Protein AF-A0A813H2W9-F1 (afdb_monomer_lite)

Secondary structure (DSSP, 8-state):
--TTT-----TT-SB-TTT--B-TTPPP-----HHHHHHTT--BSSSB--B-EEEE-SSEEEEE-TT-SBTTEEEEEESSEE--SGGGGGGSHHHHHHHHHHHHHHHHHHIIIIIIT-HHHHHHTSTTPPPPSSHHHHHTTEEEEEESS-SSSS--EEEEESSBPHHHHHHHHTT-SS-TTTEEEHHHHHHHHTTGGGT--TT--TT--HHHHHHHHHHTT--HHHHHHHHHHHHHHHHHHHHHHH--GGG-SEEEETTEEEEE-TTS-EEE-TT--HHHHHHHHHHHHTTTT--EETTEE--B--TT---GGGSEEGGGTT-

pLDDT: mean 91.34, std 7.6, range [41.72, 98.81]

Structure (mmCIF, N/CA/C/O backbone):
data_AF-A0A813H2W9-F1
#
_entry.id   AF-A0A813H2W9-F1
#
loop_
_atom_site.group_PDB
_atom_site.id
_atom_site.type_symbol
_atom_site.label_atom_id
_atom_site.label_alt_id
_atom_site.label_comp_id
_atom_site.label_asym_id
_atom_site.label_entity_id
_atom_site.label_seq_id
_atom_site.pdbx_PDB_ins_code
_atom_site.Cartn_x
_atom_site.Cartn_y
_atom_site.Cartn_z
_atom_site.occupancy
_atom_site.B_iso_or_equiv
_atom_site.auth_seq_id
_atom_site.auth_comp_id
_atom_site.auth_asym_id
_atom_site.auth_atom_id
_atom_site.pdbx_PDB_model_num
ATOM 1 N N . VAL A 1 1 ? -13.572 16.962 -7.391 1.00 85.38 1 VAL A N 1
ATOM 2 C CA . VAL A 1 1 ? -12.647 16.640 -8.522 1.00 85.38 1 VAL A CA 1
ATOM 3 C C . VAL A 1 1 ? -11.894 17.904 -8.924 1.00 85.38 1 VAL A C 1
ATOM 5 O O . VAL A 1 1 ? -12.531 18.944 -8.935 1.00 85.38 1 VAL A O 1
ATOM 8 N N . CYS A 1 2 ? -10.592 17.857 -9.247 1.00 88.00 2 CYS A N 1
ATOM 9 C CA . CYS A 1 2 ? -9.852 19.064 -9.654 1.00 88.00 2 CYS A CA 1
ATOM 10 C C . CYS A 1 2 ? -10.505 19.737 -10.875 1.00 88.00 2 CYS A C 1
ATOM 12 O O . CYS A 1 2 ? -10.612 19.106 -11.925 1.00 88.00 2 CYS A O 1
ATOM 14 N N . GLY A 1 3 ? -10.893 21.012 -10.759 1.00 89.38 3 GLY A N 1
ATOM 15 C CA . GLY A 1 3 ? -11.558 21.744 -11.846 1.00 89.38 3 GLY A CA 1
ATOM 16 C C . GLY A 1 3 ? -10.687 21.986 -13.086 1.00 89.38 3 GLY A C 1
ATOM 17 O O . GLY A 1 3 ? -11.224 22.211 -14.163 1.00 89.38 3 GLY A O 1
ATOM 18 N N . GLN A 1 4 ? -9.357 21.907 -12.952 1.00 91.50 4 GLN A N 1
ATOM 19 C CA . GLN A 1 4 ? -8.404 22.153 -14.044 1.00 91.50 4 GLN A CA 1
ATOM 20 C C . GLN A 1 4 ? -8.081 20.890 -14.847 1.00 91.50 4 GLN A C 1
ATOM 22 O O . GLN A 1 4 ? -8.187 20.881 -16.067 1.00 91.50 4 GLN A O 1
ATOM 27 N N . CYS A 1 5 ? -7.685 19.805 -14.173 1.00 88.94 5 CYS A N 1
ATOM 28 C CA . CYS A 1 5 ? -7.248 18.577 -14.851 1.00 88.94 5 CYS A CA 1
ATOM 29 C C . CYS A 1 5 ? -8.220 17.403 -14.711 1.00 88.94 5 CYS A C 1
ATOM 31 O O . CYS A 1 5 ? -7.919 16.306 -15.175 1.00 88.94 5 CYS A O 1
ATOM 33 N N . THR A 1 6 ? -9.366 17.592 -14.050 1.00 87.81 6 THR A N 1
ATOM 34 C CA . THR A 1 6 ? -10.395 16.564 -13.797 1.00 87.81 6 THR A CA 1
ATOM 35 C C . THR A 1 6 ? -9.930 15.359 -12.969 1.00 87.81 6 THR A C 1
ATOM 37 O O . THR A 1 6 ? -10.679 14.400 -12.781 1.00 87.81 6 THR A O 1
ATOM 40 N N . LYS A 1 7 ? -8.715 15.399 -12.406 1.00 85.00 7 LYS A N 1
ATOM 41 C CA . LYS A 1 7 ? -8.206 14.324 -11.550 1.00 85.00 7 LYS A CA 1
ATOM 42 C C . LYS A 1 7 ? -8.988 14.264 -10.227 1.00 85.00 7 LYS A C 1
ATOM 44 O O . LYS A 1 7 ? -9.092 15.283 -9.528 1.00 85.00 7 LYS A O 1
ATOM 49 N N . PRO A 1 8 ? -9.491 13.084 -9.824 1.00 85.38 8 PRO A N 1
ATOM 50 C CA . PRO A 1 8 ? -9.963 12.862 -8.463 1.00 85.38 8 PRO A CA 1
ATOM 51 C C . PRO A 1 8 ? -8.803 13.018 -7.474 1.00 85.38 8 PRO A C 1
ATOM 53 O O . PRO A 1 8 ? -7.767 12.370 -7.609 1.00 85.38 8 PRO A O 1
ATOM 56 N N . CYS A 1 9 ? -8.975 13.896 -6.492 1.00 83.81 9 CYS A N 1
ATOM 57 C CA . CYS A 1 9 ? -7.999 14.159 -5.438 1.00 83.81 9 CYS A CA 1
ATOM 58 C C . CYS A 1 9 ? -8.618 13.758 -4.096 1.00 83.81 9 CYS A C 1
ATOM 60 O O . CYS A 1 9 ? -9.841 13.814 -3.953 1.00 83.81 9 CYS A O 1
ATOM 62 N N . ALA A 1 10 ? -7.795 13.335 -3.134 1.00 82.31 10 ALA A N 1
ATOM 63 C CA . ALA A 1 10 ? -8.287 13.086 -1.782 1.00 82.31 10 ALA A CA 1
ATOM 64 C C . ALA A 1 10 ? -8.848 14.388 -1.193 1.00 82.31 10 ALA A C 1
ATOM 66 O O . ALA A 1 10 ? -8.290 15.457 -1.433 1.00 82.31 10 ALA A O 1
ATOM 67 N N . TYR A 1 11 ? -9.939 14.287 -0.432 1.00 85.31 11 TYR A N 1
ATOM 68 C CA . TYR A 1 11 ? -10.654 15.452 0.103 1.00 85.31 11 TYR A CA 1
ATOM 69 C C . TYR A 1 11 ? -9.815 16.285 1.087 1.00 85.31 11 TYR A C 1
ATOM 71 O O . TYR A 1 11 ? -10.139 17.435 1.345 1.00 85.31 11 TYR A O 1
ATOM 79 N N . THR A 1 12 ? -8.729 15.713 1.612 1.00 83.44 12 THR A N 1
ATOM 80 C CA . THR A 1 12 ? -7.773 16.382 2.502 1.00 83.44 12 THR A CA 1
ATOM 81 C C . THR A 1 12 ? -6.686 17.166 1.762 1.00 83.44 12 THR A C 1
ATOM 83 O O . THR A 1 12 ? -5.886 17.844 2.401 1.00 83.44 12 THR A O 1
ATOM 86 N N . LEU A 1 13 ? -6.597 17.067 0.429 1.00 84.00 13 LEU A N 1
ATOM 87 C CA . LEU A 1 13 ? -5.590 17.793 -0.344 1.00 84.00 13 LEU A CA 1
ATOM 88 C C . LEU A 1 13 ? -6.044 19.226 -0.620 1.00 84.00 13 LEU A C 1
ATOM 90 O O . LEU A 1 13 ? -7.100 19.441 -1.206 1.00 84.00 13 LEU A O 1
ATOM 94 N N . THR A 1 14 ? -5.185 20.191 -0.299 1.00 88.38 14 THR A N 1
ATOM 95 C CA . THR A 1 14 ? -5.374 21.611 -0.640 1.00 88.38 14 THR A CA 1
ATOM 96 C C . THR A 1 14 ? -4.899 21.956 -2.052 1.00 88.38 14 THR A C 1
ATOM 98 O O . THR A 1 14 ? -5.317 22.966 -2.608 1.00 88.38 14 THR A O 1
ATOM 101 N N . SER A 1 15 ? -4.091 21.089 -2.670 1.00 89.81 15 SER A N 1
ATOM 102 C CA . SER A 1 15 ? -3.578 21.243 -4.036 1.00 89.81 15 SER A CA 1
ATOM 103 C C . SER A 1 15 ? -3.647 19.928 -4.809 1.00 89.81 15 SER A C 1
ATOM 105 O O . SER A 1 15 ? -3.431 18.842 -4.266 1.00 89.81 15 SER A O 1
ATOM 107 N N . CYS A 1 16 ? -3.929 20.004 -6.109 1.00 86.12 16 CYS A N 1
ATOM 108 C CA . CYS A 1 16 ? -4.007 18.838 -6.978 1.00 86.12 16 CYS A CA 1
ATOM 109 C C . CYS A 1 16 ? -2.631 18.187 -7.148 1.00 86.12 16 CYS A C 1
ATOM 111 O O . CYS A 1 16 ? -1.728 18.768 -7.744 1.00 86.12 16 CYS A O 1
ATOM 113 N N . ASN A 1 17 ? -2.499 16.921 -6.754 1.00 80.75 17 ASN A N 1
ATOM 114 C CA . ASN A 1 17 ? -1.271 16.133 -6.918 1.00 80.75 17 ASN A CA 1
ATOM 115 C C . ASN A 1 17 ? -1.035 15.637 -8.365 1.00 80.75 17 ASN A C 1
ATOM 117 O O . ASN A 1 17 ? -0.526 14.538 -8.582 1.00 80.75 17 ASN A O 1
ATOM 121 N N . ALA A 1 18 ? -1.505 16.375 -9.366 1.00 81.19 18 ALA A N 1
ATOM 122 C CA . ALA A 1 18 ? -1.135 16.170 -10.765 1.00 81.19 18 ALA A CA 1
ATOM 123 C C . ALA A 1 18 ? -0.804 17.486 -11.459 1.00 81.19 18 ALA A C 1
ATOM 125 O O . ALA A 1 18 ? 0.220 17.561 -12.121 1.00 81.19 18 ALA A O 1
ATOM 126 N N . CYS A 1 19 ? -1.649 18.511 -11.315 1.00 85.25 19 CYS A N 1
ATOM 127 C CA . CYS A 1 19 ? -1.435 19.805 -11.972 1.00 85.25 19 CYS A CA 1
ATOM 128 C C . CYS A 1 19 ? -1.062 20.945 -11.013 1.00 85.25 19 CYS A C 1
ATOM 130 O O . CYS A 1 19 ? -0.879 22.070 -11.460 1.00 85.25 19 CYS A O 1
ATOM 132 N N . GLY A 1 20 ? -0.996 20.692 -9.703 1.00 86.88 20 GLY A N 1
ATOM 133 C CA . GLY A 1 20 ? -0.629 21.686 -8.689 1.00 86.88 20 GLY A CA 1
ATOM 134 C C . GLY A 1 20 ? -1.695 22.743 -8.382 1.00 86.88 20 GLY A C 1
ATOM 135 O O . GLY A 1 20 ? -1.513 23.522 -7.454 1.00 86.88 20 GLY A O 1
ATOM 136 N N . SER A 1 21 ? -2.811 22.786 -9.116 1.00 92.44 21 SER A N 1
ATOM 137 C CA . SER A 1 21 ? -3.875 23.777 -8.901 1.00 92.44 21 SER A CA 1
ATOM 138 C C . SER A 1 21 ? -4.516 23.651 -7.515 1.00 92.44 21 SER A C 1
ATOM 140 O O . SER A 1 21 ? -4.717 22.530 -7.043 1.00 92.44 21 SER A O 1
ATOM 142 N N . SER A 1 22 ? -4.882 24.783 -6.903 1.00 93.88 22 SER A N 1
ATOM 143 C CA . SER A 1 22 ? -5.582 24.809 -5.610 1.00 93.88 22 SER A CA 1
ATOM 144 C C . SER A 1 22 ? -6.917 24.057 -5.670 1.00 93.88 22 SER A C 1
ATOM 146 O O . SER A 1 22 ? -7.616 24.068 -6.688 1.00 93.88 22 SER A O 1
ATOM 148 N N . LEU A 1 23 ? -7.242 23.386 -4.568 1.00 92.31 23 LEU A N 1
ATOM 149 C CA . LEU A 1 23 ? -8.470 22.632 -4.331 1.00 92.31 23 LEU A CA 1
ATOM 150 C C . LEU A 1 23 ? -9.307 23.220 -3.185 1.00 92.31 23 LEU A C 1
ATOM 152 O O . LEU A 1 23 ? -10.379 22.695 -2.913 1.00 92.31 23 LEU A O 1
ATOM 156 N N . GLU A 1 24 ? -8.866 24.302 -2.539 1.00 92.25 24 GLU A N 1
ATOM 157 C CA . GLU A 1 24 ? -9.504 24.855 -1.328 1.00 92.25 24 GLU A CA 1
ATOM 158 C C . GLU A 1 24 ? -10.977 25.239 -1.528 1.00 92.25 24 GLU A C 1
ATOM 160 O O . GLU A 1 24 ? -11.792 25.081 -0.626 1.00 92.25 24 GLU A O 1
ATOM 165 N N . THR A 1 25 ? -11.334 25.712 -2.723 1.00 90.81 25 THR A N 1
ATOM 166 C CA . THR A 1 25 ? -12.712 26.079 -3.094 1.00 90.81 25 THR A CA 1
ATOM 167 C C . THR A 1 25 ? -13.423 25.001 -3.916 1.00 90.81 25 THR A C 1
ATOM 169 O O . THR A 1 25 ? -14.536 25.213 -4.393 1.00 90.81 25 THR A O 1
ATOM 172 N N . THR A 1 26 ? -12.784 23.848 -4.134 1.00 90.69 26 THR A N 1
ATOM 173 C CA . THR A 1 26 ? -13.360 22.754 -4.921 1.00 90.69 26 THR A CA 1
ATOM 174 C C . THR A 1 26 ? -14.325 21.945 -4.060 1.00 90.69 26 THR A C 1
ATOM 176 O O . THR A 1 26 ? -13.914 21.341 -3.073 1.00 90.69 26 THR A O 1
ATOM 179 N N . GLU A 1 27 ? -15.595 21.865 -4.467 1.00 89.81 27 GLU A N 1
ATOM 180 C CA . GLU A 1 27 ? -16.589 21.043 -3.769 1.00 89.81 27 GLU A CA 1
ATOM 181 C C . GLU A 1 27 ? -16.187 19.558 -3.710 1.00 89.81 27 GLU A C 1
ATOM 183 O O . GLU A 1 27 ? -15.671 18.965 -4.674 1.00 89.81 27 GLU A O 1
ATOM 188 N N . VAL A 1 28 ? -16.459 18.941 -2.557 1.00 87.62 28 VAL A N 1
ATOM 189 C CA . VAL A 1 28 ? -16.221 17.515 -2.333 1.00 87.62 28 VAL A CA 1
ATOM 190 C C . VAL A 1 28 ? -17.216 16.703 -3.157 1.00 87.62 28 VAL A C 1
ATOM 192 O O . VAL A 1 28 ? -18.426 16.883 -3.088 1.00 87.62 28 VAL A O 1
ATOM 195 N N . SER A 1 29 ? -16.681 15.769 -3.936 1.00 86.25 29 SER A N 1
ATOM 196 C CA . SER A 1 29 ? -17.441 14.841 -4.774 1.00 86.25 29 SER A CA 1
ATOM 197 C C . SER A 1 29 ? -17.231 13.406 -4.304 1.00 86.25 29 SER A C 1
ATOM 199 O O . SER A 1 29 ? -16.144 13.079 -3.829 1.00 86.25 29 SER A O 1
ATOM 201 N N . TYR A 1 30 ? -18.202 12.527 -4.545 1.00 83.88 30 TYR A N 1
ATOM 202 C CA . TYR A 1 30 ? -18.147 11.126 -4.120 1.00 83.88 30 TYR A CA 1
ATOM 203 C C . TYR A 1 30 ? -17.781 10.172 -5.265 1.00 83.88 30 TYR A C 1
ATOM 205 O O . TYR A 1 30 ? -18.045 10.434 -6.444 1.00 83.88 30 TYR A O 1
ATOM 213 N N . ASN A 1 31 ? -17.171 9.044 -4.902 1.00 83.44 31 ASN A N 1
ATOM 214 C CA . ASN A 1 31 ? -16.889 7.931 -5.801 1.00 83.44 31 ASN A CA 1
ATOM 215 C C . ASN A 1 31 ? -17.262 6.607 -5.126 1.00 83.44 31 ASN A C 1
ATOM 217 O O . ASN A 1 31 ? -17.298 6.525 -3.898 1.00 83.44 31 ASN A O 1
ATOM 221 N N . ASP A 1 32 ? -17.513 5.581 -5.933 1.00 87.38 32 ASP A N 1
ATOM 222 C CA . ASP A 1 32 ? -17.867 4.256 -5.435 1.00 87.38 32 ASP A CA 1
ATOM 223 C C . ASP A 1 32 ? -16.696 3.652 -4.642 1.00 87.38 32 ASP A C 1
ATOM 225 O O . ASP A 1 32 ? -15.549 3.668 -5.100 1.00 87.38 32 ASP A O 1
ATOM 229 N N . ASN A 1 33 ? -16.985 3.060 -3.481 1.00 90.75 33 ASN A N 1
ATOM 230 C CA . ASN A 1 33 ? -16.014 2.255 -2.744 1.00 90.75 33 ASN A CA 1
ATOM 231 C C . ASN A 1 33 ? -15.924 0.864 -3.390 1.00 90.75 33 ASN A C 1
ATOM 233 O O . ASN A 1 33 ? -16.644 -0.063 -3.008 1.00 90.75 33 ASN A O 1
ATOM 237 N N . CYS A 1 34 ? -15.061 0.718 -4.399 1.00 91.62 34 CYS A N 1
ATOM 238 C CA . CYS A 1 34 ? -14.983 -0.529 -5.160 1.00 91.62 34 CYS A CA 1
ATOM 239 C C . CYS A 1 34 ? -14.549 -1.728 -4.303 1.00 91.62 34 CYS A C 1
ATOM 241 O O . CYS A 1 34 ? -14.945 -2.846 -4.610 1.00 91.62 34 CYS A O 1
ATOM 243 N N . PHE A 1 35 ? -13.823 -1.513 -3.199 1.00 94.75 35 PHE A N 1
ATOM 244 C CA . PHE A 1 35 ? -13.424 -2.592 -2.288 1.00 94.75 35 PHE A CA 1
ATOM 245 C C . PHE A 1 35 ? -14.619 -3.167 -1.532 1.00 94.75 35 PHE A C 1
ATOM 247 O O . PHE A 1 35 ? -14.729 -4.383 -1.398 1.00 94.75 35 PHE A O 1
ATOM 254 N N . MET A 1 36 ? -15.571 -2.327 -1.127 1.00 95.94 36 MET A N 1
ATOM 255 C CA . MET A 1 36 ? -16.844 -2.831 -0.605 1.00 95.94 36 MET A CA 1
ATOM 256 C C . MET A 1 36 ? -17.688 -3.478 -1.704 1.00 95.94 36 MET A C 1
ATOM 258 O O . MET A 1 36 ? -18.303 -4.512 -1.467 1.00 95.94 36 MET A O 1
ATOM 262 N N . GLY A 1 37 ? -17.647 -2.946 -2.930 1.00 94.62 37 GLY A N 1
ATOM 263 C CA . GLY A 1 37 ? -18.256 -3.598 -4.094 1.00 94.62 37 GLY A CA 1
ATOM 264 C C . GLY A 1 37 ? -17.741 -5.027 -4.313 1.00 94.62 37 GLY A C 1
ATOM 265 O O . GLY A 1 37 ? -18.533 -5.931 -4.568 1.00 94.62 37 GLY A O 1
ATOM 266 N N . PHE A 1 38 ? -16.435 -5.245 -4.141 1.00 94.31 38 PHE A N 1
ATOM 267 C CA . PHE A 1 38 ? -15.800 -6.563 -4.181 1.00 94.31 38 PHE A CA 1
ATOM 268 C C . PHE A 1 38 ? -16.301 -7.488 -3.069 1.00 94.31 38 PHE A C 1
ATOM 270 O O . PHE A 1 38 ? -16.665 -8.631 -3.344 1.00 94.31 38 PHE A O 1
ATOM 277 N N . ILE A 1 39 ? -16.345 -6.991 -1.829 1.00 96.62 39 ILE A N 1
ATOM 278 C CA . ILE A 1 39 ? -16.804 -7.747 -0.654 1.00 96.62 39 ILE A CA 1
ATOM 279 C C . ILE A 1 39 ? -18.271 -8.164 -0.806 1.00 96.62 39 ILE A C 1
ATOM 281 O O . ILE A 1 39 ? -18.615 -9.295 -0.479 1.00 96.62 39 ILE A O 1
ATOM 285 N N . TYR A 1 40 ? -19.119 -7.294 -1.352 1.00 96.50 40 TYR A N 1
ATOM 286 C CA . TYR A 1 40 ? -20.545 -7.560 -1.565 1.00 96.50 40 TYR A CA 1
ATOM 287 C C . TYR A 1 40 ? -20.859 -8.305 -2.871 1.00 96.50 40 TYR A C 1
ATOM 289 O O . TYR A 1 40 ? -22.023 -8.534 -3.184 1.00 96.50 40 TYR A O 1
ATOM 297 N N . GLY A 1 41 ? -19.850 -8.679 -3.666 1.00 92.62 41 GLY A N 1
ATOM 298 C CA . GLY A 1 41 ? -20.069 -9.394 -4.929 1.00 92.62 41 GLY A CA 1
ATOM 299 C C . GLY A 1 41 ? -20.839 -8.581 -5.978 1.00 92.62 41 GLY A C 1
ATOM 300 O O . GLY A 1 41 ? -21.485 -9.154 -6.856 1.00 92.62 41 GLY A O 1
ATOM 301 N N . ILE A 1 42 ? -20.781 -7.248 -5.908 1.00 92.81 42 ILE A N 1
ATOM 302 C CA . ILE A 1 42 ? -21.419 -6.368 -6.889 1.00 92.81 42 ILE A CA 1
ATOM 303 C C . ILE A 1 42 ? -20.729 -6.570 -8.234 1.00 92.81 42 ILE A C 1
ATOM 305 O O . ILE A 1 42 ? -19.524 -6.381 -8.348 1.00 92.81 42 ILE A O 1
ATOM 309 N N . ALA A 1 43 ? -21.487 -6.929 -9.271 1.00 88.25 43 ALA A N 1
ATOM 310 C CA . ALA A 1 43 ? -20.901 -7.277 -10.565 1.00 88.25 43 ALA A CA 1
ATOM 311 C C . ALA A 1 43 ? -20.236 -6.081 -11.277 1.00 88.25 43 ALA A C 1
ATOM 313 O O . ALA A 1 43 ? -19.218 -6.227 -11.962 1.00 88.25 43 ALA A O 1
ATOM 314 N N . LYS A 1 44 ? -20.824 -4.885 -11.157 1.00 88.81 44 LYS A N 1
ATOM 315 C CA . LYS A 1 44 ? -20.404 -3.692 -11.901 1.00 88.81 44 LYS A CA 1
ATOM 316 C C . LYS A 1 44 ? -20.877 -2.404 -11.218 1.00 88.81 44 LYS A C 1
ATOM 318 O O . LYS A 1 44 ? -22.025 -2.322 -10.798 1.00 88.81 44 LYS A O 1
ATOM 323 N N . GLY A 1 45 ? -20.013 -1.389 -11.217 1.00 85.94 45 GLY A N 1
ATOM 324 C CA . GLY A 1 45 ? -20.367 0.022 -11.012 1.00 85.94 45 GLY A CA 1
ATOM 325 C C . GLY A 1 45 ? -20.066 0.832 -12.276 1.00 85.94 45 GLY A C 1
ATOM 326 O O . GLY A 1 45 ? -20.492 0.480 -13.379 1.00 85.94 45 GLY A O 1
ATOM 327 N N . ARG A 1 46 ? -19.239 1.879 -12.167 1.00 82.69 46 ARG A N 1
ATOM 328 C CA . ARG A 1 46 ? -18.703 2.591 -13.352 1.00 82.69 46 ARG A CA 1
ATOM 329 C C . ARG A 1 46 ? -17.894 1.687 -14.299 1.00 82.69 46 ARG A C 1
ATOM 331 O O . ARG A 1 46 ? -17.797 1.967 -15.489 1.00 82.69 46 ARG A O 1
ATOM 338 N N . PHE A 1 47 ? -17.343 0.594 -13.780 1.00 82.19 47 PHE A N 1
ATOM 339 C CA . PHE A 1 47 ? -16.606 -0.443 -14.504 1.00 82.19 47 PHE A CA 1
ATOM 340 C C . PHE A 1 47 ? -16.900 -1.822 -13.875 1.00 82.19 47 PHE A C 1
ATOM 342 O O . PHE A 1 47 ? -17.464 -1.868 -12.777 1.00 82.19 47 PHE A O 1
ATOM 349 N N . PRO A 1 48 ? -16.588 -2.949 -14.550 1.00 85.50 48 PRO A N 1
ATOM 350 C CA . PRO A 1 48 ? -16.753 -4.284 -13.971 1.00 85.50 48 PRO A CA 1
ATOM 351 C C . PRO A 1 48 ? -15.938 -4.444 -12.686 1.00 85.50 48 PRO A C 1
ATOM 353 O O . PRO A 1 48 ? -14.749 -4.133 -12.664 1.00 85.50 48 PRO A O 1
ATOM 356 N N . TYR A 1 49 ? -16.555 -4.950 -11.624 1.00 87.75 49 TYR A N 1
ATOM 357 C CA . TYR A 1 49 ? -15.916 -5.131 -10.317 1.00 87.75 49 TYR A CA 1
ATOM 358 C C . TYR A 1 49 ? -15.346 -6.543 -10.166 1.00 87.75 49 TYR A C 1
ATOM 360 O O . TYR A 1 49 ? -15.585 -7.260 -9.199 1.00 87.75 49 TYR A O 1
ATOM 368 N N . THR A 1 50 ? -14.573 -6.945 -11.168 1.00 86.81 50 THR A N 1
ATOM 369 C CA . THR A 1 50 ? -13.794 -8.182 -11.152 1.00 86.81 50 THR A CA 1
ATOM 370 C C . THR A 1 50 ? -12.365 -7.879 -10.732 1.00 86.81 50 THR A C 1
ATOM 372 O O . THR A 1 50 ? -11.818 -6.845 -11.118 1.00 86.81 50 THR A O 1
ATOM 375 N N . ILE A 1 51 ? -11.733 -8.796 -10.004 1.00 87.00 51 ILE A N 1
ATOM 376 C CA . ILE A 1 51 ? -10.444 -8.540 -9.354 1.00 87.00 51 ILE A CA 1
ATOM 377 C C . ILE A 1 51 ? -9.428 -9.596 -9.766 1.00 87.00 51 ILE A C 1
ATOM 379 O O . ILE A 1 51 ? -9.770 -10.776 -9.877 1.00 87.00 51 ILE A O 1
ATOM 383 N N . SER A 1 52 ? -8.168 -9.190 -9.920 1.00 90.25 52 SER A N 1
ATOM 384 C CA . SER A 1 52 ? -7.043 -10.123 -9.997 1.00 90.25 52 SER A CA 1
ATOM 385 C C . SER A 1 52 ? -6.766 -10.733 -8.618 1.00 90.25 52 SER A C 1
ATOM 387 O O . SER A 1 52 ? -5.907 -10.285 -7.860 1.00 90.25 52 SER A O 1
ATOM 389 N N . MET A 1 53 ? -7.596 -11.709 -8.260 1.00 92.06 53 MET A N 1
ATOM 390 C CA . MET A 1 53 ? -7.577 -12.416 -6.984 1.00 92.06 53 MET A CA 1
ATOM 391 C C . MET A 1 53 ? -6.304 -13.253 -6.831 1.00 92.06 53 MET A C 1
ATOM 393 O O . MET A 1 53 ? -5.995 -14.058 -7.709 1.00 92.06 53 MET A O 1
ATOM 397 N N . ARG A 1 54 ? -5.626 -13.142 -5.685 1.00 93.88 54 ARG A N 1
ATOM 398 C CA . ARG A 1 54 ? -4.457 -13.968 -5.341 1.00 93.88 54 ARG A CA 1
ATOM 399 C C . ARG A 1 54 ? -4.739 -14.938 -4.203 1.00 93.88 54 ARG A C 1
ATOM 401 O O . ARG A 1 54 ? -4.339 -16.097 -4.276 1.00 93.88 54 ARG A O 1
ATOM 408 N N . ALA A 1 55 ? -5.462 -14.488 -3.182 1.00 95.69 55 ALA A N 1
ATOM 409 C CA . ALA A 1 55 ? -5.949 -15.325 -2.095 1.00 95.69 55 ALA A CA 1
ATOM 410 C C . ALA A 1 55 ? -7.256 -14.770 -1.526 1.00 95.69 55 ALA A C 1
ATOM 412 O O . ALA A 1 55 ? -7.505 -13.566 -1.537 1.00 95.69 55 ALA A O 1
ATOM 413 N N . GLN A 1 56 ? -8.093 -15.664 -1.010 1.00 96.50 56 GLN A N 1
ATOM 414 C CA . GLN A 1 56 ? -9.346 -15.300 -0.362 1.00 96.50 56 GLN A CA 1
ATOM 415 C C . GLN A 1 56 ? -9.704 -16.306 0.726 1.00 96.50 56 GLN A C 1
ATOM 417 O O . GLN A 1 56 ? -9.645 -17.520 0.519 1.00 96.50 56 GLN A O 1
ATOM 422 N N . THR A 1 57 ? -10.138 -15.783 1.862 1.00 96.81 57 THR A N 1
ATOM 423 C CA . THR A 1 57 ? -10.775 -16.516 2.959 1.00 96.81 57 THR A CA 1
ATOM 424 C C . THR A 1 57 ? -12.116 -15.844 3.269 1.00 96.81 57 THR A C 1
ATOM 426 O O . THR A 1 57 ? -12.413 -14.802 2.681 1.00 96.81 57 THR A O 1
ATOM 429 N N . PRO A 1 58 ? -12.948 -16.388 4.171 1.00 97.00 58 PRO A N 1
ATOM 430 C CA . PRO A 1 58 ? -14.147 -15.691 4.636 1.00 97.00 58 PRO A CA 1
ATOM 431 C C . PRO A 1 58 ? -13.891 -14.347 5.336 1.00 97.00 58 PRO A C 1
ATOM 433 O O . PRO A 1 58 ? -14.851 -13.587 5.466 1.00 97.00 58 PRO A O 1
ATOM 436 N N . ASP A 1 59 ? -12.652 -14.074 5.764 1.00 97.44 59 ASP A N 1
ATOM 437 C CA . ASP A 1 59 ? -12.281 -12.897 6.566 1.00 97.44 59 ASP A CA 1
ATOM 438 C C . ASP A 1 59 ? -11.341 -11.925 5.850 1.00 97.44 59 ASP A C 1
ATOM 440 O O . ASP A 1 59 ? -11.292 -10.749 6.207 1.00 97.44 59 ASP A O 1
ATOM 444 N N . PHE A 1 60 ? -10.603 -12.393 4.839 1.00 98.19 60 PHE A N 1
ATOM 445 C CA . PHE A 1 60 ? -9.617 -11.588 4.127 1.00 98.19 60 PHE A CA 1
ATOM 446 C C . PHE A 1 60 ? -9.656 -11.813 2.622 1.00 98.19 60 PHE A C 1
ATOM 448 O O . PHE A 1 60 ? -9.952 -12.900 2.114 1.00 98.19 60 PHE A O 1
ATOM 455 N N . LEU A 1 61 ? -9.278 -10.759 1.914 1.00 97.19 61 LEU A N 1
ATOM 456 C CA . LEU A 1 61 ? -9.126 -10.726 0.475 1.00 97.19 61 LEU A CA 1
ATOM 457 C C . LEU A 1 61 ? -7.742 -10.165 0.143 1.00 97.19 61 LEU A C 1
ATOM 459 O O . LEU A 1 61 ? -7.416 -9.055 0.559 1.00 97.19 61 LEU A O 1
ATOM 463 N N . CYS A 1 62 ? -6.954 -10.910 -0.633 1.00 97.69 62 CYS A N 1
ATOM 464 C CA . CYS A 1 62 ? -5.676 -10.453 -1.165 1.00 97.69 62 CYS A CA 1
ATOM 465 C C . CYS A 1 62 ? -5.662 -10.533 -2.693 1.00 97.69 62 CYS A C 1
ATOM 467 O O . CYS A 1 62 ? -5.982 -11.565 -3.292 1.00 97.69 62 CYS A O 1
ATOM 469 N N . PHE A 1 63 ? -5.310 -9.424 -3.330 1.00 95.38 63 PHE A N 1
ATOM 470 C CA . PHE A 1 63 ? -5.419 -9.239 -4.770 1.00 95.38 63 PHE A CA 1
ATOM 471 C C . PHE A 1 63 ? -4.355 -8.278 -5.283 1.00 95.38 63 PHE A C 1
ATOM 473 O O . PHE A 1 63 ? -3.814 -7.486 -4.515 1.00 95.38 63 PHE A O 1
ATOM 480 N N . ASP A 1 64 ? -4.065 -8.326 -6.580 1.00 93.81 64 ASP A N 1
ATOM 481 C CA . ASP A 1 64 ? -3.151 -7.351 -7.168 1.00 93.81 64 ASP A CA 1
ATOM 482 C C . ASP A 1 64 ? -3.784 -5.956 -7.194 1.00 93.81 64 ASP A C 1
ATOM 484 O O . ASP A 1 64 ? -4.946 -5.793 -7.583 1.00 93.81 64 ASP A O 1
ATOM 488 N N . ASP A 1 65 ? -3.002 -4.933 -6.863 1.00 92.62 65 ASP A N 1
ATOM 489 C CA . ASP A 1 65 ? -3.458 -3.552 -6.937 1.00 92.62 65 ASP A CA 1
ATOM 490 C C . ASP A 1 65 ? -3.832 -3.174 -8.396 1.00 92.62 65 ASP A C 1
ATOM 492 O O . ASP A 1 65 ? -3.083 -3.469 -9.341 1.00 92.62 65 ASP A O 1
ATOM 496 N N . PRO A 1 66 ? -4.999 -2.539 -8.633 1.00 85.69 66 PRO A N 1
ATOM 497 C CA . PRO A 1 66 ? -5.406 -2.106 -9.973 1.00 85.69 66 PRO A CA 1
ATOM 498 C C . PRO A 1 66 ? -4.478 -1.062 -10.617 1.00 85.69 66 PRO A C 1
ATOM 500 O O . PRO A 1 66 ? -4.494 -0.903 -11.835 1.00 85.69 66 PRO A O 1
ATOM 503 N N . LEU A 1 67 ? -3.688 -0.356 -9.811 1.00 87.44 67 LEU A N 1
ATOM 504 C CA . LEU A 1 67 ? -2.707 0.670 -10.160 1.00 87.44 67 LEU A CA 1
ATOM 505 C C . LEU A 1 67 ? -1.298 0.250 -9.691 1.00 87.44 67 LEU A C 1
ATOM 507 O O . LEU A 1 67 ? -0.527 1.066 -9.186 1.00 87.44 67 LEU A O 1
ATOM 511 N N . ALA A 1 68 ? -0.969 -1.037 -9.843 1.00 90.69 68 ALA A N 1
ATOM 512 C CA . ALA A 1 68 ? 0.253 -1.655 -9.337 1.00 90.69 68 ALA A CA 1
ATOM 513 C C . ALA A 1 68 ? 1.548 -0.872 -9.656 1.00 90.69 68 ALA A C 1
ATOM 515 O O . ALA A 1 68 ? 1.928 -0.718 -10.813 1.00 90.69 68 ALA A O 1
ATOM 516 N N . CYS A 1 69 ? 2.282 -0.433 -8.627 1.00 93.12 69 CYS A N 1
ATOM 517 C CA . CYS A 1 69 ? 3.544 0.291 -8.797 1.00 93.12 69 CYS A CA 1
ATOM 518 C C . CYS A 1 69 ? 4.764 -0.615 -9.040 1.00 93.12 69 CYS A C 1
ATOM 520 O O . CYS A 1 69 ? 5.859 -0.125 -9.325 1.00 93.12 69 CYS A O 1
ATOM 522 N N . SER A 1 70 ? 4.588 -1.927 -8.903 1.00 92.75 70 SER A N 1
ATOM 523 C CA . SER A 1 70 ? 5.596 -2.958 -9.136 1.00 92.75 70 SER A CA 1
ATOM 524 C C . SER A 1 70 ? 4.931 -4.255 -9.594 1.00 92.75 70 SER A C 1
ATOM 526 O O . SER A 1 70 ? 3.705 -4.369 -9.587 1.00 92.75 70 SER A O 1
ATOM 528 N N . ALA A 1 71 ? 5.733 -5.242 -9.994 1.00 90.38 71 ALA A N 1
ATOM 529 C CA . ALA A 1 71 ? 5.216 -6.525 -10.470 1.00 90.38 71 ALA A CA 1
ATOM 530 C C . ALA A 1 71 ? 4.518 -7.350 -9.366 1.00 90.38 71 ALA A C 1
ATOM 532 O O . ALA A 1 71 ? 3.617 -8.128 -9.661 1.00 90.38 71 ALA A O 1
ATOM 533 N N . CYS A 1 72 ? 4.891 -7.142 -8.098 1.00 94.00 72 CYS A N 1
ATOM 534 C CA . CYS A 1 72 ? 4.193 -7.674 -6.927 1.00 94.00 72 CYS A CA 1
ATOM 535 C C . CYS A 1 72 ? 3.741 -6.502 -6.043 1.00 94.00 72 CYS A C 1
ATOM 537 O O . CYS A 1 72 ? 4.390 -6.160 -5.049 1.00 94.00 72 CYS A O 1
ATOM 539 N N . HIS A 1 73 ? 2.624 -5.882 -6.432 1.00 96.25 73 HIS A N 1
ATOM 540 C CA . HIS A 1 73 ? 1.881 -4.929 -5.612 1.00 96.25 73 HIS A CA 1
ATOM 541 C C . HIS A 1 73 ? 0.536 -5.553 -5.240 1.00 96.25 73 HIS A C 1
ATOM 543 O O . HIS A 1 73 ? -0.353 -5.672 -6.083 1.00 96.25 73 HIS A O 1
ATOM 549 N N . LEU A 1 74 ? 0.402 -5.963 -3.982 1.00 97.12 74 LEU A N 1
ATOM 550 C CA . LEU A 1 74 ? -0.800 -6.592 -3.453 1.00 97.12 74 LEU A CA 1
ATOM 551 C C . LEU A 1 74 ? -1.540 -5.625 -2.532 1.00 97.12 74 LEU A C 1
ATOM 553 O O . LEU A 1 74 ? -0.918 -4.912 -1.746 1.00 97.12 74 LEU A O 1
ATOM 557 N N . ASN A 1 75 ? -2.866 -5.677 -2.577 1.00 97.88 75 ASN A N 1
ATOM 558 C CA . ASN A 1 75 ? -3.725 -5.179 -1.516 1.00 97.88 75 ASN A CA 1
ATOM 559 C C . ASN A 1 75 ? -4.233 -6.353 -0.689 1.00 97.88 75 ASN A C 1
ATOM 561 O O . ASN A 1 75 ? -4.664 -7.364 -1.243 1.00 97.88 75 ASN A O 1
ATOM 565 N N . SER A 1 76 ? -4.213 -6.199 0.630 1.00 98.38 76 SER A N 1
ATOM 566 C CA . SER A 1 76 ? -4.883 -7.094 1.575 1.00 98.38 76 SER A CA 1
ATOM 567 C C . SER A 1 76 ? -5.932 -6.295 2.338 1.00 98.38 76 SER A C 1
ATOM 569 O O . SER A 1 76 ? -5.600 -5.238 2.879 1.00 98.38 76 SER A O 1
ATOM 571 N N . ILE A 1 77 ? -7.185 -6.757 2.340 1.00 98.38 77 ILE A N 1
ATOM 572 C CA . ILE A 1 77 ? -8.313 -6.115 3.032 1.00 98.38 77 ILE A CA 1
ATOM 573 C C . ILE A 1 77 ? -9.075 -7.128 3.890 1.00 98.38 77 ILE A C 1
ATOM 575 O O . ILE A 1 77 ? -9.207 -8.286 3.478 1.00 98.38 77 ILE A O 1
ATOM 579 N N . PRO A 1 78 ? -9.621 -6.717 5.047 1.00 98.19 78 PRO A N 1
ATOM 580 C CA . PRO A 1 78 ? -10.601 -7.528 5.745 1.00 98.19 78 PRO A CA 1
ATOM 581 C C . PRO A 1 78 ? -11.954 -7.470 5.035 1.00 98.19 78 PRO A C 1
ATOM 583 O O . PRO A 1 78 ? -12.299 -6.463 4.410 1.00 98.19 78 PRO A O 1
ATOM 586 N N . THR A 1 79 ? -12.727 -8.546 5.144 1.00 97.88 79 THR A N 1
ATOM 587 C CA . THR A 1 79 ? -14.026 -8.697 4.467 1.00 97.88 79 THR A CA 1
ATOM 588 C C . THR A 1 79 ? -15.198 -8.843 5.431 1.00 97.88 79 THR A C 1
ATOM 590 O O . THR A 1 79 ? -16.337 -8.648 5.021 1.00 97.88 79 THR A O 1
ATOM 593 N N . SER A 1 80 ? -14.941 -9.154 6.705 1.00 96.50 80 SER A N 1
ATOM 594 C CA . SER A 1 80 ? -15.954 -9.264 7.765 1.00 96.50 80 SER A CA 1
ATOM 595 C C . SER A 1 80 ? -16.074 -8.009 8.637 1.00 96.50 80 SER A C 1
ATOM 597 O O . SER A 1 80 ? -17.024 -7.884 9.407 1.00 96.50 80 SER A O 1
ATOM 599 N N . VAL A 1 81 ? -15.150 -7.051 8.502 1.00 97.12 81 VAL A N 1
ATOM 600 C CA . VAL A 1 81 ? -15.182 -5.778 9.229 1.00 97.12 81 VAL A CA 1
ATOM 601 C C . VAL A 1 81 ? -14.962 -4.592 8.293 1.00 97.12 81 VAL A C 1
ATOM 603 O O . VAL A 1 81 ? -14.031 -4.575 7.483 1.00 97.12 81 VAL A O 1
ATOM 606 N N . TYR A 1 82 ? -15.817 -3.582 8.430 1.00 97.62 82 TYR A N 1
ATOM 607 C CA . TYR A 1 82 ? -15.679 -2.300 7.758 1.00 97.62 82 TYR A CA 1
ATOM 608 C C . TYR A 1 82 ? -14.800 -1.369 8.594 1.00 97.62 82 TYR A C 1
ATOM 610 O O . TYR A 1 82 ? -15.123 -1.040 9.740 1.00 97.62 82 TYR A O 1
ATOM 618 N N . VAL A 1 83 ? -13.681 -0.940 8.013 1.00 97.38 83 VAL A N 1
ATOM 619 C CA . VAL A 1 83 ? -12.739 -0.007 8.639 1.00 97.38 83 VAL A CA 1
ATOM 620 C C . VAL A 1 83 ? -12.461 1.102 7.627 1.00 97.38 83 VAL A C 1
ATOM 622 O O . VAL A 1 83 ? -11.717 0.855 6.681 1.00 97.38 83 VAL A O 1
ATOM 625 N N . PRO A 1 84 ? -13.037 2.309 7.772 1.00 95.75 84 PRO A N 1
ATOM 626 C CA . PRO A 1 84 ? -12.905 3.351 6.754 1.00 95.75 84 PRO A CA 1
ATOM 627 C C . PRO A 1 84 ? -11.454 3.729 6.450 1.00 95.75 84 PRO A C 1
ATOM 629 O O . PRO A 1 84 ? -11.094 3.895 5.288 1.00 95.75 84 PRO A O 1
ATOM 632 N N . ASP A 1 85 ? -10.632 3.860 7.494 1.00 96.06 85 ASP A N 1
ATOM 633 C CA . ASP A 1 85 ? -9.217 4.218 7.426 1.00 96.06 85 ASP A CA 1
ATOM 634 C C . ASP A 1 85 ? -8.472 3.842 8.723 1.00 96.06 85 ASP A C 1
ATOM 636 O O . ASP A 1 85 ? -9.055 3.299 9.664 1.00 96.06 85 ASP A O 1
ATOM 640 N N . CYS A 1 86 ? -7.166 4.120 8.782 1.00 96.44 86 CYS A N 1
ATOM 641 C CA . CYS A 1 86 ? -6.313 3.726 9.903 1.00 96.44 86 CYS A CA 1
ATOM 642 C C . CYS A 1 86 ? -6.650 4.402 11.242 1.00 96.44 86 CYS A C 1
ATOM 644 O O . CYS A 1 86 ? -6.216 3.893 12.274 1.00 96.44 86 CYS A O 1
ATOM 646 N N . ARG A 1 87 ? -7.422 5.500 11.274 1.00 96.25 87 ARG A N 1
ATOM 647 C CA . ARG A 1 87 ? -7.800 6.167 12.534 1.00 96.25 87 ARG A CA 1
ATOM 648 C C . ARG A 1 87 ? -8.640 5.248 13.406 1.00 96.25 87 ARG A C 1
ATOM 650 O O . ARG A 1 87 ? -8.426 5.165 14.611 1.00 96.25 87 ARG A O 1
ATOM 657 N N . PHE A 1 88 ? -9.559 4.512 12.785 1.00 97.50 88 PHE A N 1
ATOM 658 C CA . PHE A 1 88 ? -10.501 3.633 13.479 1.00 97.50 88 PHE A CA 1
ATOM 659 C C . PHE A 1 88 ? -9.806 2.491 14.226 1.00 97.50 88 PHE A C 1
ATOM 661 O O . PHE A 1 88 ? -10.345 2.006 15.215 1.00 97.50 88 PHE A O 1
ATOM 668 N N . LEU A 1 89 ? -8.580 2.124 13.835 1.00 98.00 89 LEU A N 1
ATOM 669 C CA . LEU A 1 89 ? -7.780 1.127 14.552 1.00 98.00 89 LEU A CA 1
ATOM 670 C C . LEU A 1 89 ? -7.468 1.547 15.999 1.00 98.00 89 LEU A C 1
ATOM 672 O O . LEU A 1 89 ? -7.283 0.684 16.849 1.00 98.00 89 LEU A O 1
ATOM 676 N N . PHE A 1 90 ? -7.443 2.851 16.296 1.00 97.88 90 PHE A N 1
ATOM 677 C CA . PHE A 1 90 ? -7.164 3.371 17.637 1.00 97.88 90 PHE A CA 1
ATOM 678 C C . PHE A 1 90 ? -8.378 3.341 18.576 1.00 97.88 90 PHE A C 1
ATOM 680 O O . PHE A 1 90 ? -8.219 3.584 19.771 1.00 97.88 90 PHE A O 1
ATOM 687 N N . ALA A 1 91 ? -9.576 3.006 18.083 1.00 97.25 91 ALA A N 1
ATOM 688 C CA . ALA A 1 91 ? -10.734 2.760 18.948 1.00 97.25 91 ALA A CA 1
ATOM 689 C C . ALA A 1 91 ? -10.561 1.482 19.795 1.00 97.25 91 ALA A C 1
ATOM 691 O O . ALA A 1 91 ? -11.030 1.405 20.930 1.00 97.25 91 ALA A O 1
ATOM 692 N N . ASP A 1 92 ? -9.837 0.499 19.255 1.00 97.75 92 ASP A N 1
ATOM 693 C CA . ASP A 1 92 ? -9.468 -0.747 19.927 1.00 97.75 92 ASP A CA 1
ATOM 694 C C . ASP A 1 92 ? -8.067 -1.179 19.449 1.00 97.75 92 ASP A C 1
ATOM 696 O O . ASP A 1 92 ? -7.946 -1.975 18.509 1.00 97.75 92 ASP A O 1
ATOM 700 N N . PRO A 1 93 ? -6.989 -0.621 20.043 1.00 98.44 93 PRO A N 1
ATOM 701 C CA . PRO A 1 93 ? -5.631 -0.837 19.554 1.00 98.44 93 PRO A CA 1
ATOM 702 C C . PRO A 1 93 ? -5.186 -2.308 19.516 1.00 98.44 93 PRO A C 1
ATOM 704 O O . PRO A 1 93 ? -4.624 -2.706 18.494 1.00 98.44 93 PRO A O 1
ATOM 707 N N . PRO A 1 94 ? -5.463 -3.163 20.525 1.00 98.50 94 PRO A N 1
ATOM 708 C CA . PRO A 1 94 ? -5.144 -4.590 20.441 1.00 98.50 94 PRO A CA 1
ATOM 709 C C . PRO A 1 94 ? -5.822 -5.296 19.260 1.00 98.50 94 PRO A C 1
ATOM 711 O O . PRO A 1 94 ? -5.171 -6.054 18.531 1.00 98.50 94 PRO A O 1
ATOM 714 N N . ARG A 1 95 ? -7.110 -5.025 19.015 1.00 98.12 95 ARG A N 1
ATOM 715 C CA . ARG A 1 95 ? -7.824 -5.588 17.861 1.00 98.12 95 ARG A CA 1
ATOM 716 C C . ARG A 1 95 ? -7.301 -5.028 16.544 1.00 98.12 95 ARG A C 1
ATOM 718 O O . ARG A 1 95 ? -7.153 -5.782 15.583 1.00 98.12 95 ARG A O 1
ATOM 725 N N . GLY A 1 96 ? -6.993 -3.734 16.501 1.00 98.50 96 GLY A N 1
ATOM 726 C CA . GLY A 1 96 ? -6.396 -3.078 15.344 1.00 98.50 96 GLY A CA 1
ATOM 727 C C . GLY A 1 96 ? -5.037 -3.682 14.997 1.00 98.50 96 GLY A C 1
ATOM 728 O O . GLY A 1 96 ? -4.786 -4.000 13.837 1.00 98.50 96 GLY A O 1
ATOM 729 N N . LEU A 1 97 ? -4.191 -3.923 16.004 1.00 98.81 97 LEU A N 1
ATOM 730 C CA . LEU A 1 97 ? -2.888 -4.567 15.848 1.00 98.81 97 LEU A CA 1
ATOM 731 C C . LEU A 1 97 ? -3.029 -5.979 15.279 1.00 98.81 97 LEU A C 1
ATOM 733 O O . LEU A 1 97 ? -2.324 -6.334 14.334 1.00 98.81 97 LEU A O 1
ATOM 737 N N . LYS A 1 98 ? -3.953 -6.778 15.827 1.00 98.69 98 LYS A N 1
ATOM 738 C CA . LYS A 1 98 ? -4.225 -8.119 15.305 1.00 98.69 98 LYS A CA 1
ATOM 739 C C . LYS A 1 98 ? -4.654 -8.054 13.837 1.00 98.69 98 LYS A C 1
ATOM 741 O O . LYS A 1 98 ? -4.086 -8.760 13.011 1.00 98.69 98 LYS A O 1
ATOM 746 N N . LEU A 1 99 ? -5.599 -7.172 13.511 1.00 98.75 99 LEU A N 1
ATOM 747 C CA . LEU A 1 99 ? -6.137 -7.019 12.161 1.00 98.75 99 LEU A CA 1
ATOM 748 C C . LEU A 1 99 ? -5.041 -6.707 11.131 1.00 98.75 99 LEU A C 1
ATOM 750 O O . LEU A 1 99 ? -4.966 -7.370 10.100 1.00 98.75 99 LEU A O 1
ATOM 754 N N . ILE A 1 100 ? -4.175 -5.725 11.405 1.00 98.69 100 ILE A N 1
ATOM 755 C CA . ILE A 1 100 ? -3.123 -5.339 10.450 1.00 98.69 100 ILE A CA 1
ATOM 756 C C . ILE A 1 100 ? -2.039 -6.412 10.295 1.00 98.69 100 ILE A C 1
ATOM 758 O O . ILE A 1 100 ? -1.447 -6.523 9.220 1.00 98.69 100 ILE A O 1
ATOM 762 N N . ASN A 1 101 ? -1.795 -7.215 11.336 1.00 98.62 101 ASN A N 1
ATOM 763 C CA . ASN A 1 101 ? -0.880 -8.352 11.265 1.00 98.62 101 ASN A CA 1
ATOM 764 C C . ASN A 1 101 ? -1.481 -9.486 10.431 1.00 98.62 101 ASN A C 1
ATOM 766 O O . ASN A 1 101 ? -0.816 -9.966 9.521 1.00 98.62 101 ASN A O 1
ATOM 770 N N . ASP A 1 102 ? -2.757 -9.825 10.638 1.00 98.56 102 ASP A N 1
ATOM 771 C CA . ASP A 1 102 ? -3.451 -10.829 9.820 1.00 98.56 102 ASP A CA 1
ATOM 772 C C . ASP A 1 102 ? -3.486 -10.410 8.327 1.00 98.56 102 ASP A C 1
ATOM 774 O O . ASP A 1 102 ? -3.303 -11.234 7.422 1.00 98.56 102 ASP A O 1
ATOM 778 N N . MET A 1 103 ? -3.671 -9.110 8.046 1.00 98.69 103 MET A N 1
ATOM 779 C CA . MET A 1 103 ? -3.589 -8.557 6.686 1.00 98.69 103 MET A CA 1
ATOM 780 C C . MET A 1 103 ? -2.191 -8.738 6.082 1.00 98.69 103 MET A C 1
ATOM 782 O O . MET A 1 103 ? -2.082 -9.110 4.907 1.00 98.69 103 MET A O 1
ATOM 786 N N . PHE A 1 104 ? -1.137 -8.475 6.865 1.00 98.56 104 PHE A N 1
ATOM 787 C CA . PHE A 1 104 ? 0.251 -8.690 6.458 1.00 98.56 104 PHE A CA 1
ATOM 788 C C . PHE A 1 104 ? 0.528 -10.164 6.184 1.00 98.56 104 PHE A C 1
ATOM 790 O O . PHE A 1 104 ? 1.014 -10.471 5.100 1.00 98.56 104 PHE A O 1
ATOM 797 N N . ASP A 1 105 ? 0.162 -11.065 7.093 1.00 98.12 105 ASP A N 1
ATOM 798 C CA . ASP A 1 105 ? 0.392 -12.504 6.949 1.00 98.12 105 ASP A CA 1
ATOM 799 C C . ASP A 1 105 ? -0.286 -13.051 5.687 1.00 98.12 105 ASP A C 1
ATOM 801 O O . ASP A 1 105 ? 0.309 -13.825 4.933 1.00 98.12 105 ASP A O 1
ATOM 805 N N . THR A 1 106 ? -1.500 -12.574 5.392 1.00 98.19 106 THR A N 1
ATOM 806 C CA . THR A 1 106 ? -2.228 -12.927 4.165 1.00 98.19 106 THR A CA 1
ATOM 807 C C . THR A 1 106 ? -1.453 -12.513 2.906 1.00 98.19 106 THR A C 1
ATOM 809 O O . THR A 1 106 ? -1.295 -13.319 1.986 1.00 98.19 106 THR A O 1
ATOM 812 N N . ALA A 1 107 ? -0.941 -11.279 2.853 1.00 98.31 107 ALA A N 1
ATOM 813 C CA . ALA A 1 107 ? -0.177 -10.784 1.704 1.00 98.31 107 ALA A CA 1
ATOM 814 C C . ALA A 1 107 ? 1.214 -11.429 1.601 1.00 98.31 107 ALA A C 1
ATOM 816 O O . ALA A 1 107 ? 1.656 -11.788 0.510 1.00 98.31 107 ALA A O 1
ATOM 817 N N . ALA A 1 108 ? 1.891 -11.617 2.734 1.00 98.12 108 ALA A N 1
ATOM 818 C CA . ALA A 1 108 ? 3.207 -12.232 2.818 1.00 98.12 108 ALA A CA 1
ATOM 819 C C . ALA A 1 108 ? 3.172 -13.681 2.326 1.00 98.12 108 ALA A C 1
ATOM 821 O O . ALA A 1 108 ? 4.029 -14.077 1.538 1.00 98.12 108 ALA A O 1
ATOM 822 N N . LYS A 1 109 ? 2.141 -14.446 2.706 1.00 97.25 109 LYS A N 1
ATOM 823 C CA . LYS A 1 109 ? 1.922 -15.803 2.200 1.00 97.25 109 LYS A CA 1
ATOM 824 C C . LYS A 1 109 ? 1.802 -15.827 0.676 1.00 97.25 109 LYS A C 1
ATOM 826 O O . LYS A 1 109 ? 2.493 -16.604 0.026 1.00 97.25 109 LYS A O 1
ATOM 831 N N . VAL A 1 110 ? 0.984 -14.942 0.100 1.00 96.62 110 VAL A N 1
ATOM 832 C CA . VAL A 1 110 ? 0.847 -14.816 -1.362 1.00 96.62 110 VAL A CA 1
ATOM 833 C C . VAL A 1 110 ? 2.185 -14.474 -2.015 1.00 96.62 110 VAL A C 1
ATOM 835 O O . VAL A 1 110 ? 2.564 -15.113 -2.995 1.00 96.62 110 VAL A O 1
ATOM 838 N N . ALA A 1 111 ? 2.911 -13.490 -1.481 1.00 96.44 111 ALA A N 1
ATOM 839 C CA . ALA A 1 111 ? 4.203 -13.078 -2.015 1.00 96.44 111 ALA A CA 1
ATOM 840 C C . ALA A 1 111 ? 5.222 -14.231 -1.994 1.00 96.44 111 ALA A C 1
ATOM 842 O O . ALA A 1 111 ? 5.915 -14.457 -2.986 1.00 96.44 111 ALA A O 1
ATOM 843 N N . LEU A 1 112 ? 5.295 -14.988 -0.897 1.00 95.88 112 LEU A N 1
ATOM 844 C CA . LEU A 1 112 ? 6.198 -16.131 -0.772 1.00 95.88 112 LEU A CA 1
ATOM 845 C C . LEU A 1 112 ? 5.822 -17.265 -1.733 1.00 95.88 112 LEU A C 1
ATOM 847 O O . LEU A 1 112 ? 6.679 -17.748 -2.466 1.00 95.88 112 LEU A O 1
ATOM 851 N N . GLU A 1 113 ? 4.552 -17.665 -1.769 1.00 94.75 113 GLU A N 1
ATOM 852 C CA . GLU A 1 113 ? 4.106 -18.834 -2.535 1.00 94.75 113 GLU A CA 1
ATOM 853 C C . GLU A 1 113 ? 4.039 -18.567 -4.045 1.00 94.75 113 GLU A C 1
ATOM 855 O O . GLU A 1 113 ? 4.467 -19.403 -4.838 1.00 94.75 113 GLU A O 1
ATOM 860 N N . GLN A 1 114 ? 3.505 -17.413 -4.458 1.00 93.38 114 GLN A N 1
ATOM 861 C CA . GLN A 1 114 ? 3.159 -17.155 -5.864 1.00 93.38 114 GLN A CA 1
ATOM 862 C C . GLN A 1 114 ? 4.210 -16.335 -6.617 1.00 93.38 114 GLN A C 1
ATOM 864 O O . GLN A 1 114 ? 4.266 -16.411 -7.845 1.00 93.38 114 GLN A O 1
ATOM 869 N N . PHE A 1 115 ? 5.047 -15.570 -5.906 1.00 93.56 115 PHE A N 1
ATOM 870 C CA . PHE A 1 115 ? 6.078 -14.729 -6.519 1.00 93.56 115 PHE A CA 1
ATOM 871 C C . PHE A 1 115 ? 7.482 -15.258 -6.219 1.00 93.56 115 PHE A C 1
ATOM 873 O O . PHE A 1 115 ? 8.189 -15.653 -7.139 1.00 93.56 115 PHE A O 1
ATOM 880 N N . TRP A 1 116 ? 7.890 -15.349 -4.952 1.00 93.56 116 TRP A N 1
ATOM 881 C CA . TRP A 1 116 ? 9.222 -15.866 -4.595 1.00 93.56 116 TRP A CA 1
ATOM 882 C C . TRP A 1 116 ? 9.388 -17.371 -4.860 1.00 93.56 116 TRP A C 1
ATOM 884 O O . TRP A 1 116 ? 10.484 -17.829 -5.197 1.00 93.56 116 TRP A O 1
ATOM 894 N N . GLY A 1 117 ? 8.299 -18.133 -4.747 1.00 92.94 117 GLY A N 1
ATOM 895 C CA . GLY A 1 117 ? 8.222 -19.542 -5.130 1.00 92.94 117 GLY A CA 1
ATOM 896 C C . GLY A 1 117 ? 8.211 -19.772 -6.645 1.00 92.94 117 GLY A C 1
ATOM 897 O O . GLY A 1 117 ? 8.409 -20.898 -7.091 1.00 92.94 117 GLY A O 1
ATOM 898 N N . ASN A 1 118 ? 8.022 -18.721 -7.448 1.00 92.75 118 ASN A N 1
ATOM 899 C CA . ASN A 1 118 ? 8.062 -18.803 -8.902 1.00 92.75 118 ASN A CA 1
ATOM 900 C C . ASN A 1 118 ? 9.489 -18.532 -9.408 1.00 92.75 118 ASN A C 1
ATOM 902 O O . ASN A 1 118 ? 9.960 -17.395 -9.416 1.00 92.75 118 ASN A O 1
ATOM 906 N N . GLU A 1 119 ? 10.173 -19.586 -9.860 1.00 92.88 119 GLU A N 1
ATOM 907 C CA . GLU A 1 119 ? 11.561 -19.498 -10.341 1.00 92.88 119 GLU A CA 1
ATOM 908 C C . GLU A 1 119 ? 11.730 -18.568 -11.549 1.00 92.88 119 GLU A C 1
ATOM 910 O O . GLU A 1 119 ? 12.760 -17.905 -11.689 1.00 92.88 119 GLU A O 1
ATOM 915 N N . GLU A 1 120 ? 10.726 -18.480 -12.426 1.00 88.75 120 GLU A N 1
ATOM 916 C CA . GLU A 1 120 ? 10.786 -17.568 -13.562 1.00 88.75 120 GLU A CA 1
ATOM 917 C C . GLU A 1 120 ? 10.724 -16.117 -13.090 1.00 88.75 120 GLU A C 1
ATOM 919 O O . GLU A 1 120 ? 11.600 -15.340 -13.461 1.00 88.75 120 GLU A O 1
ATOM 924 N N . TYR A 1 121 ? 9.760 -15.775 -12.228 1.00 88.12 121 TYR A N 1
ATOM 925 C CA . TYR A 1 121 ? 9.655 -14.443 -11.623 1.00 88.12 121 TYR A CA 1
ATOM 926 C C . TYR A 1 121 ? 10.936 -14.056 -10.885 1.00 88.12 121 TYR A C 1
ATOM 928 O O . TYR A 1 121 ? 11.480 -12.964 -11.058 1.00 88.12 121 TYR A O 1
ATOM 936 N N . HIS A 1 122 ? 11.444 -14.976 -10.067 1.00 88.94 122 HIS A N 1
ATOM 937 C CA . HIS A 1 122 ? 12.649 -14.777 -9.280 1.00 88.94 122 HIS A CA 1
ATOM 938 C C . HIS A 1 122 ? 13.865 -14.473 -10.161 1.00 88.94 122 HIS A C 1
ATOM 940 O O . HIS A 1 122 ? 14.635 -13.551 -9.882 1.00 88.94 122 HIS A O 1
ATOM 946 N N . ARG A 1 123 ? 14.008 -15.188 -11.278 1.00 87.50 123 ARG A N 1
ATOM 947 C CA . ARG A 1 123 ? 15.089 -14.961 -12.238 1.00 87.50 123 ARG A CA 1
ATOM 948 C C . ARG A 1 123 ? 14.908 -13.673 -13.044 1.00 87.50 123 ARG A C 1
ATOM 950 O O . ARG A 1 123 ? 15.886 -12.955 -13.232 1.00 87.50 123 ARG A O 1
ATOM 957 N N . THR A 1 124 ? 13.710 -13.402 -13.566 1.00 81.44 124 THR A N 1
ATOM 958 C CA . THR A 1 124 ? 13.489 -12.319 -14.543 1.00 81.44 124 THR A CA 1
ATOM 959 C C . THR A 1 124 ? 13.190 -10.976 -13.892 1.00 81.44 124 THR A C 1
ATOM 961 O O . THR A 1 124 ? 13.723 -9.968 -14.340 1.00 81.44 124 THR A O 1
ATOM 964 N N . VAL A 1 125 ? 12.384 -10.951 -12.830 1.00 83.94 125 VAL A N 1
ATOM 965 C CA . VAL A 1 125 ? 11.941 -9.717 -12.164 1.00 83.94 125 VAL A CA 1
ATOM 966 C C . VAL A 1 125 ? 12.793 -9.396 -10.943 1.00 83.94 125 VAL A C 1
ATOM 968 O O . VAL A 1 125 ? 13.075 -8.231 -10.687 1.00 83.94 125 VAL A O 1
ATOM 971 N N . LEU A 1 126 ? 13.231 -10.407 -10.188 1.00 85.62 126 LEU A N 1
ATOM 972 C CA . LEU A 1 126 ? 14.054 -10.197 -8.987 1.00 85.62 126 LEU A CA 1
ATOM 973 C C . LEU A 1 126 ? 15.559 -10.321 -9.260 1.00 85.62 126 LEU A C 1
ATOM 975 O O . LEU A 1 126 ? 16.372 -10.148 -8.351 1.00 85.62 126 LEU A O 1
ATOM 979 N N . GLY A 1 127 ? 15.940 -10.638 -10.501 1.00 84.31 127 GLY A N 1
ATOM 980 C CA . GLY A 1 127 ? 17.335 -10.758 -10.923 1.00 84.31 127 GLY A CA 1
ATOM 981 C C . GLY A 1 127 ? 18.133 -11.794 -10.123 1.00 84.31 127 GLY A C 1
ATOM 982 O O . GLY A 1 127 ? 19.339 -11.630 -9.956 1.00 84.31 127 GLY A O 1
ATOM 983 N N . GLY A 1 128 ? 17.470 -12.824 -9.584 1.00 85.75 128 GLY A N 1
ATOM 984 C CA . GLY A 1 128 ? 18.096 -13.856 -8.755 1.00 85.75 128 GLY A CA 1
ATOM 985 C C . GLY A 1 128 ? 18.491 -13.403 -7.344 1.00 85.75 128 GLY A C 1
ATOM 986 O O . GLY A 1 128 ? 19.353 -14.035 -6.736 1.00 85.75 128 GLY A O 1
ATOM 987 N N . ALA A 1 129 ? 17.896 -12.326 -6.811 1.00 87.75 129 ALA A N 1
ATOM 988 C CA . ALA A 1 129 ? 18.148 -11.854 -5.443 1.00 87.75 129 ALA A CA 1
ATOM 989 C C . ALA A 1 129 ? 17.971 -12.973 -4.391 1.00 87.75 129 ALA A C 1
ATOM 991 O O . ALA A 1 129 ? 17.140 -13.848 -4.589 1.00 87.75 129 ALA A O 1
ATOM 992 N N . PRO A 1 130 ? 18.681 -12.990 -3.252 1.00 90.19 130 PRO A N 1
ATOM 993 C CA . PRO A 1 130 ? 18.507 -14.052 -2.256 1.00 90.19 130 PRO A CA 1
ATOM 994 C C . PRO A 1 130 ? 17.040 -14.214 -1.827 1.00 90.19 130 PRO A C 1
ATOM 996 O O . PRO A 1 130 ? 16.390 -13.232 -1.469 1.00 90.19 130 PRO A O 1
ATOM 999 N N . LYS A 1 131 ? 16.514 -15.445 -1.876 1.00 92.88 131 LYS A N 1
ATOM 1000 C CA . LYS A 1 131 ? 15.132 -15.715 -1.455 1.00 92.88 131 LYS A CA 1
ATOM 1001 C C . LYS A 1 131 ? 15.005 -15.500 0.060 1.00 92.88 131 LYS A C 1
ATOM 1003 O O . LYS A 1 131 ? 15.857 -16.014 0.790 1.00 92.88 131 LYS A O 1
ATOM 1008 N N . PRO A 1 132 ? 13.975 -14.783 0.540 1.00 94.69 132 PRO A N 1
ATOM 1009 C CA . PRO A 1 132 ? 13.720 -14.666 1.968 1.00 94.69 132 PRO A CA 1
ATOM 1010 C C . PRO A 1 132 ? 13.344 -16.038 2.536 1.00 94.69 132 PRO A C 1
ATOM 1012 O O . PRO A 1 132 ? 12.587 -16.786 1.913 1.00 94.69 132 PRO A O 1
ATOM 1015 N N . LYS A 1 133 ? 13.876 -16.380 3.710 1.00 90.81 133 LYS A N 1
AT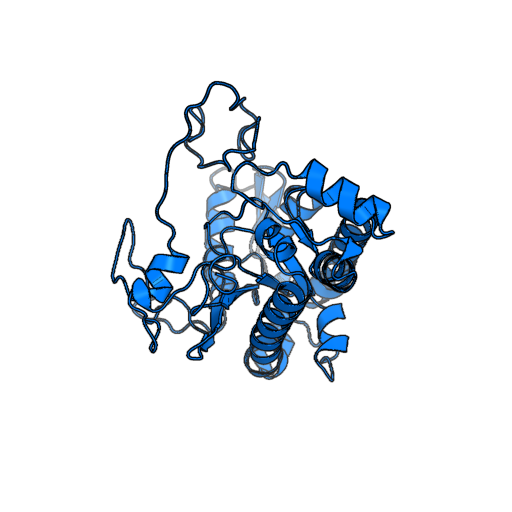OM 1016 C CA . LYS A 1 133 ? 13.586 -17.664 4.375 1.00 90.81 133 LYS A CA 1
ATOM 1017 C C . LYS A 1 133 ? 12.233 -17.682 5.073 1.00 90.81 133 LYS A C 1
ATOM 1019 O O . LYS A 1 133 ? 11.633 -18.742 5.220 1.00 90.81 133 LYS A O 1
ATOM 1024 N N . ASP A 1 134 ? 11.782 -16.520 5.523 1.00 92.00 134 ASP A N 1
ATOM 1025 C CA . ASP A 1 134 ? 10.560 -16.345 6.292 1.00 92.00 134 ASP A CA 1
ATOM 1026 C C . ASP A 1 134 ? 9.924 -14.972 6.019 1.00 92.00 134 ASP A C 1
ATOM 1028 O O . ASP A 1 134 ? 10.390 -14.177 5.194 1.00 92.00 134 ASP A O 1
ATOM 1032 N N . THR A 1 135 ? 8.812 -14.703 6.699 1.00 94.12 135 THR A N 1
ATOM 1033 C CA . THR A 1 135 ? 8.066 -13.448 6.581 1.00 94.12 135 THR A CA 1
ATOM 1034 C C . THR A 1 135 ? 8.815 -12.244 7.149 1.00 94.12 135 THR A C 1
ATOM 1036 O O . THR A 1 135 ? 8.531 -11.123 6.731 1.00 94.12 135 THR A O 1
ATOM 1039 N N . GLU A 1 136 ? 9.762 -12.431 8.072 1.00 92.31 136 GLU A N 1
ATOM 1040 C CA . GLU A 1 136 ? 10.567 -11.334 8.615 1.00 92.31 136 GLU A CA 1
ATOM 1041 C C . GLU A 1 136 ? 11.652 -10.921 7.622 1.00 92.31 136 GLU A C 1
ATOM 1043 O O . GLU A 1 136 ? 11.748 -9.742 7.287 1.00 92.31 136 GLU A O 1
ATOM 1048 N N . GLU A 1 137 ? 12.391 -11.874 7.047 1.00 94.94 137 GLU A N 1
ATOM 1049 C CA . GLU A 1 137 ? 13.337 -11.596 5.962 1.00 94.94 137 GLU A CA 1
ATOM 1050 C C . GLU A 1 137 ? 12.623 -11.004 4.733 1.00 94.94 137 GLU A C 1
ATOM 1052 O O . GLU A 1 137 ? 13.171 -10.130 4.061 1.00 94.94 137 GLU A O 1
ATOM 1057 N N . LEU A 1 138 ? 11.376 -11.405 4.451 1.00 96.31 138 LEU A N 1
ATOM 1058 C CA . LEU A 1 138 ? 10.575 -10.823 3.367 1.00 96.31 138 LEU A CA 1
ATOM 1059 C C . LEU A 1 138 ? 10.356 -9.316 3.545 1.00 96.31 138 LEU A C 1
ATOM 1061 O O . LEU A 1 138 ? 10.357 -8.585 2.550 1.00 96.31 138 LEU A O 1
ATOM 1065 N N . LYS A 1 139 ? 10.211 -8.828 4.788 1.00 95.88 139 LYS A N 1
ATOM 1066 C CA . LYS A 1 139 ? 10.047 -7.390 5.060 1.00 95.88 139 LYS A CA 1
ATOM 1067 C C . LYS A 1 139 ? 11.219 -6.591 4.507 1.00 95.88 139 LYS A C 1
ATOM 1069 O O . LYS A 1 139 ? 11.015 -5.444 4.120 1.00 95.88 139 LYS A O 1
ATOM 1074 N N . GLU A 1 140 ? 12.407 -7.176 4.378 1.00 94.50 140 GLU A N 1
ATOM 1075 C CA . GLU A 1 140 ? 13.593 -6.528 3.812 1.00 94.50 140 GLU A CA 1
ATOM 1076 C C . GLU A 1 140 ? 13.539 -6.307 2.297 1.00 94.50 140 GLU A C 1
ATOM 1078 O O . GLU A 1 140 ? 14.476 -5.730 1.753 1.00 94.50 140 GLU A O 1
ATOM 1083 N N . TYR A 1 141 ? 12.478 -6.723 1.603 1.00 95.50 141 TYR A N 1
ATOM 1084 C CA . TYR A 1 141 ? 12.314 -6.545 0.151 1.00 95.50 141 TYR A CA 1
ATOM 1085 C C . TYR A 1 141 ? 11.087 -5.713 -0.233 1.00 95.50 141 TYR A C 1
ATOM 1087 O O . TYR A 1 141 ? 10.844 -5.460 -1.417 1.00 95.50 141 TYR A O 1
ATOM 1095 N N . VAL A 1 142 ? 10.312 -5.275 0.761 1.00 97.06 142 VAL A N 1
ATOM 1096 C CA . VAL A 1 142 ? 8.994 -4.676 0.546 1.00 97.06 142 VAL A CA 1
ATOM 1097 C C . VAL A 1 142 ? 8.825 -3.358 1.294 1.00 97.06 142 VAL A C 1
ATOM 1099 O O . VAL A 1 142 ? 9.430 -3.102 2.343 1.00 97.06 142 VAL A O 1
ATOM 1102 N N . ILE A 1 143 ? 7.943 -2.527 0.753 1.00 98.31 143 ILE A N 1
ATOM 1103 C CA . ILE A 1 143 ? 7.361 -1.367 1.418 1.00 98.31 143 ILE A CA 1
ATOM 1104 C C . ILE A 1 143 ? 5.918 -1.723 1.778 1.00 98.31 143 ILE A C 1
ATOM 1106 O O . ILE A 1 143 ? 5.164 -2.229 0.950 1.00 98.31 143 ILE A O 1
ATOM 1110 N N . LEU A 1 144 ? 5.567 -1.492 3.043 1.00 98.44 144 LEU A N 1
ATOM 1111 C CA . LEU A 1 144 ? 4.306 -1.906 3.650 1.00 98.44 144 LEU A CA 1
ATOM 1112 C C . LEU A 1 144 ? 3.662 -0.699 4.313 1.00 98.44 144 LEU A C 1
ATOM 1114 O O . LEU A 1 144 ? 4.313 -0.019 5.113 1.00 98.44 144 LEU A O 1
ATOM 1118 N N . GLY A 1 145 ? 2.392 -0.448 4.028 1.00 98.25 145 GLY A N 1
ATOM 1119 C CA . GLY A 1 145 ? 1.669 0.623 4.699 1.00 98.25 145 GLY A CA 1
ATOM 1120 C C . GLY A 1 145 ? 0.272 0.863 4.161 1.00 98.25 145 GLY A C 1
ATOM 1121 O O . GLY A 1 145 ? -0.219 0.160 3.280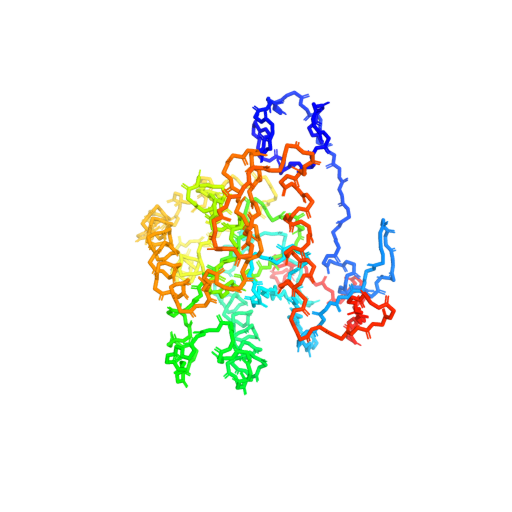 1.00 98.25 145 GLY A O 1
ATOM 1122 N N . MET A 1 146 ? -0.376 1.870 4.726 1.00 98.06 146 MET A N 1
ATOM 1123 C CA . MET A 1 146 ? -1.764 2.225 4.446 1.00 98.06 146 MET A CA 1
ATOM 1124 C C . MET A 1 146 ? -1.845 3.714 4.128 1.00 98.06 146 MET A C 1
ATOM 1126 O O . MET A 1 146 ? -1.075 4.506 4.668 1.00 98.06 146 MET A O 1
ATOM 1130 N N . ASN A 1 147 ? -2.753 4.102 3.236 1.00 95.56 147 ASN A N 1
ATOM 1131 C CA . ASN A 1 147 ? -2.964 5.513 2.930 1.00 95.56 147 ASN A CA 1
ATOM 1132 C C . ASN A 1 147 ? -3.999 6.136 3.878 1.00 95.56 147 ASN A C 1
ATOM 1134 O O . ASN A 1 147 ? -4.993 5.496 4.220 1.00 95.56 147 ASN A O 1
ATOM 1138 N N . PHE A 1 148 ? -3.793 7.405 4.221 1.00 92.19 148 PHE A N 1
ATOM 1139 C CA . PHE A 1 148 ? -4.700 8.246 4.982 1.00 92.19 148 PHE A CA 1
ATOM 1140 C C . PHE A 1 148 ? -5.003 9.570 4.244 1.00 92.19 148 PHE A C 1
ATOM 1142 O O . PHE A 1 148 ? -4.074 10.310 3.919 1.00 92.19 148 PHE A O 1
ATOM 1149 N N . PRO A 1 149 ? -6.283 9.895 3.997 1.00 89.88 149 PRO A N 1
ATOM 1150 C CA . PRO A 1 149 ? -7.363 8.923 3.879 1.00 89.88 149 PRO A CA 1
ATOM 1151 C C . PRO A 1 149 ? -7.056 7.946 2.722 1.00 89.88 149 PRO A C 1
ATOM 1153 O O . PRO A 1 149 ? -6.328 8.288 1.775 1.00 89.88 149 PRO A O 1
ATOM 1156 N N . PRO A 1 150 ? -7.582 6.716 2.768 1.00 91.75 150 PRO A N 1
ATOM 1157 C CA . PRO A 1 150 ? -7.423 5.771 1.679 1.00 91.75 150 PRO A CA 1
ATOM 1158 C C . PRO A 1 150 ? -8.253 6.207 0.465 1.00 91.75 150 PRO A C 1
ATOM 1160 O O . PRO A 1 150 ? -9.278 6.873 0.586 1.00 91.75 150 PRO A O 1
ATOM 1163 N N . SER A 1 151 ? -7.816 5.817 -0.736 1.00 86.38 151 SER A N 1
ATOM 1164 C CA . SER A 1 151 ? -8.539 6.141 -1.980 1.00 86.38 151 SER A CA 1
ATOM 1165 C C . SER A 1 151 ? -9.894 5.426 -2.092 1.00 86.38 151 SER A C 1
ATOM 1167 O O . SER A 1 151 ? -10.761 5.864 -2.841 1.00 86.38 151 SER A O 1
ATOM 1169 N N . MET A 1 152 ? -10.050 4.325 -1.359 1.00 90.75 152 MET A N 1
ATOM 1170 C CA . MET A 1 152 ? -11.286 3.577 -1.156 1.00 90.75 152 MET A CA 1
ATOM 1171 C C . MET A 1 152 ? -11.481 3.500 0.353 1.00 90.75 152 MET A C 1
ATOM 1173 O O . MET A 1 152 ? -10.544 3.081 1.028 1.00 90.75 152 MET A O 1
ATOM 1177 N N . PHE A 1 153 ? -12.637 3.910 0.883 1.00 93.69 153 PHE A N 1
ATOM 1178 C CA . PHE A 1 153 ? -12.929 3.928 2.328 1.00 93.69 153 PHE A CA 1
ATOM 1179 C C . PHE A 1 153 ? -13.106 2.516 2.908 1.00 93.69 153 PHE A C 1
ATOM 1181 O O . PHE A 1 153 ? -14.151 2.168 3.427 1.00 93.69 153 PHE A O 1
ATOM 1188 N N . GLN A 1 154 ? -12.112 1.662 2.731 1.00 96.56 154 GLN A N 1
ATOM 1189 C CA . GLN A 1 154 ? -11.944 0.371 3.368 1.00 96.56 154 GLN A CA 1
ATOM 1190 C C . GLN A 1 154 ? -10.439 0.199 3.534 1.00 96.56 154 GLN A C 1
ATOM 1192 O O . GLN A 1 154 ? -9.672 0.361 2.573 1.00 96.56 154 GLN A O 1
ATOM 1197 N N . ILE A 1 155 ? -10.009 -0.098 4.754 1.00 97.56 155 ILE A N 1
ATOM 1198 C CA . ILE A 1 155 ? -8.598 -0.221 5.074 1.00 97.56 155 ILE A CA 1
ATOM 1199 C C . ILE A 1 155 ? -7.967 -1.294 4.192 1.00 97.56 155 ILE A C 1
ATOM 1201 O O . ILE A 1 155 ? -8.508 -2.385 4.009 1.00 97.56 155 ILE A O 1
ATOM 1205 N N . HIS A 1 156 ? -6.818 -0.961 3.624 1.00 97.94 156 HIS A N 1
ATOM 1206 C CA . HIS A 1 156 ? -6.078 -1.861 2.762 1.00 97.94 156 HIS A CA 1
ATOM 1207 C C . HIS A 1 156 ? -4.592 -1.685 3.000 1.00 97.94 156 HIS A C 1
ATOM 1209 O O . HIS A 1 156 ? -4.060 -0.573 2.953 1.00 97.94 156 HIS A O 1
ATOM 1215 N N . LEU A 1 157 ? -3.929 -2.803 3.271 1.00 98.56 157 LEU A N 1
ATOM 1216 C CA . LEU A 1 157 ? -2.482 -2.858 3.326 1.00 98.56 157 LEU A CA 1
ATOM 1217 C C . LEU A 1 157 ? -1.960 -2.893 1.894 1.00 98.56 157 LEU A C 1
ATOM 1219 O O . LEU A 1 157 ? -2.212 -3.867 1.187 1.00 98.56 157 LEU A O 1
ATOM 1223 N N . GLN A 1 158 ? -1.204 -1.868 1.509 1.00 98.44 158 GLN A N 1
ATOM 1224 C CA . GLN A 1 158 ? -0.379 -1.902 0.308 1.00 98.44 158 GLN A CA 1
ATOM 1225 C C . GLN A 1 158 ? 0.893 -2.687 0.625 1.00 98.44 158 GLN A C 1
ATOM 1227 O O . GLN A 1 158 ? 1.689 -2.286 1.480 1.00 98.44 158 GLN A O 1
ATOM 1232 N N . PHE A 1 159 ? 1.069 -3.808 -0.063 1.00 98.31 159 PHE A N 1
ATOM 1233 C CA . PHE A 1 159 ? 2.260 -4.642 -0.032 1.00 98.31 159 PHE A CA 1
ATOM 1234 C C . PHE A 1 159 ? 2.994 -4.465 -1.355 1.00 98.31 159 PHE A C 1
ATOM 1236 O O . PHE A 1 159 ? 2.561 -4.984 -2.381 1.00 98.31 159 PHE A O 1
ATOM 1243 N N . ILE A 1 160 ? 4.086 -3.702 -1.345 1.00 97.81 160 ILE A N 1
ATOM 1244 C CA . ILE A 1 160 ? 4.792 -3.297 -2.564 1.00 97.81 160 ILE A CA 1
ATOM 1245 C C . ILE A 1 160 ? 6.191 -3.892 -2.550 1.00 97.81 160 ILE A C 1
ATOM 1247 O O . ILE A 1 160 ? 7.066 -3.450 -1.803 1.00 97.81 160 ILE A O 1
ATOM 1251 N N . HIS A 1 161 ? 6.405 -4.891 -3.397 1.00 94.81 161 HIS A N 1
ATOM 1252 C CA . HIS A 1 161 ? 7.716 -5.480 -3.624 1.00 94.81 161 HIS A CA 1
ATOM 1253 C C . HIS A 1 161 ? 8.560 -4.617 -4.560 1.00 94.81 161 HIS A C 1
ATOM 1255 O O . HIS A 1 161 ? 8.030 -4.063 -5.520 1.00 94.81 161 HIS A O 1
ATOM 1261 N N . PHE A 1 162 ? 9.868 -4.539 -4.318 1.00 94.25 162 PHE A N 1
ATOM 1262 C CA . PHE A 1 162 ? 10.805 -3.815 -5.182 1.00 94.25 162 PHE A CA 1
ATOM 1263 C C . PHE A 1 162 ? 11.476 -4.741 -6.217 1.00 94.25 162 PHE A C 1
ATOM 1265 O O . PHE A 1 162 ? 11.611 -5.938 -5.971 1.00 94.25 162 PHE A O 1
ATOM 1272 N N . PRO A 1 163 ? 11.920 -4.217 -7.367 1.00 92.62 163 PRO A N 1
ATOM 1273 C CA . PRO A 1 163 ? 11.938 -2.799 -7.719 1.00 92.62 163 PRO A CA 1
ATOM 1274 C C . PRO A 1 163 ? 10.570 -2.272 -8.177 1.00 92.62 163 PRO A C 1
ATOM 1276 O O . PRO A 1 163 ? 9.710 -3.017 -8.649 1.00 92.62 163 PRO A O 1
ATOM 1279 N N . LEU A 1 164 ? 10.382 -0.960 -8.044 1.00 93.56 164 LEU A N 1
ATOM 1280 C CA . LEU A 1 164 ? 9.272 -0.252 -8.678 1.00 93.56 164 LEU A CA 1
ATOM 1281 C C . LEU A 1 164 ? 9.450 -0.259 -10.199 1.00 93.56 164 LEU A C 1
ATOM 1283 O O . LEU A 1 164 ? 10.579 -0.319 -10.696 1.00 93.56 164 LEU A O 1
ATOM 1287 N N . LEU A 1 165 ? 8.342 -0.142 -10.938 1.00 90.56 165 LEU A N 1
ATOM 1288 C CA . LEU A 1 165 ? 8.415 0.114 -12.380 1.00 90.56 165 LEU A CA 1
ATOM 1289 C C . LEU A 1 165 ? 9.108 1.469 -12.626 1.00 90.56 165 LEU A C 1
ATOM 1291 O O . LEU A 1 165 ? 8.945 2.372 -11.800 1.00 90.56 165 LEU A O 1
ATOM 1295 N N . PRO A 1 166 ? 9.813 1.669 -13.756 1.00 87.44 166 PRO A N 1
ATOM 1296 C CA . PRO A 1 166 ? 10.639 2.863 -13.981 1.00 87.44 166 PRO A CA 1
ATOM 1297 C C . PRO A 1 166 ? 9.921 4.200 -13.742 1.00 87.44 166 PRO A C 1
ATOM 1299 O O . PRO A 1 166 ? 10.455 5.100 -13.095 1.00 87.44 166 PRO A O 1
ATOM 1302 N N . PHE A 1 167 ? 8.670 4.323 -14.194 1.00 88.00 167 PHE A N 1
ATOM 1303 C CA . PHE A 1 167 ? 7.877 5.529 -13.950 1.00 88.00 167 PHE A CA 1
ATOM 1304 C C . PHE A 1 167 ? 7.575 5.752 -12.458 1.00 88.00 167 PHE A C 1
ATOM 1306 O O . PHE A 1 167 ? 7.630 6.881 -11.974 1.00 88.00 167 PHE A O 1
ATOM 1313 N N . HIS A 1 168 ? 7.287 4.685 -11.710 1.00 92.00 168 HIS A N 1
ATOM 1314 C CA . HIS A 1 168 ? 7.030 4.778 -10.274 1.00 92.00 168 HIS A CA 1
ATOM 1315 C C . HIS A 1 168 ? 8.312 5.031 -9.472 1.00 92.00 168 HIS A C 1
ATOM 1317 O O . HIS A 1 168 ? 8.255 5.728 -8.466 1.00 92.00 168 HIS A O 1
ATOM 1323 N N . ASP A 1 169 ? 9.474 4.570 -9.935 1.00 92.31 169 ASP A N 1
ATOM 1324 C CA . ASP A 1 169 ? 10.755 5.012 -9.376 1.00 92.31 169 ASP A CA 1
ATOM 1325 C C . ASP A 1 169 ? 10.949 6.522 -9.578 1.00 92.31 169 ASP A C 1
ATOM 1327 O O . ASP A 1 169 ? 11.181 7.244 -8.615 1.00 92.31 169 ASP A O 1
ATOM 1331 N N . SER A 1 170 ? 10.714 7.051 -10.786 1.00 89.56 170 SER A N 1
ATOM 1332 C CA . SER A 1 170 ? 10.778 8.505 -11.022 1.00 89.56 170 SER A CA 1
ATOM 1333 C C . SER A 1 170 ? 9.873 9.297 -10.067 1.00 89.56 170 SER A C 1
ATOM 1335 O O . SER A 1 170 ? 10.285 10.324 -9.528 1.00 89.56 170 SER A O 1
ATOM 1337 N N . GLN A 1 171 ? 8.661 8.805 -9.807 1.00 91.06 171 GLN A N 1
ATOM 1338 C CA . GLN A 1 171 ? 7.750 9.397 -8.824 1.00 91.06 171 GLN A CA 1
ATOM 1339 C C . GLN A 1 171 ? 8.276 9.295 -7.383 1.00 91.06 171 GLN A C 1
ATOM 1341 O O . GLN A 1 171 ? 8.119 10.238 -6.610 1.00 91.06 171 GLN A O 1
ATOM 1346 N N . LEU A 1 172 ? 8.931 8.190 -7.013 1.00 94.50 172 LEU A N 1
ATOM 1347 C CA . 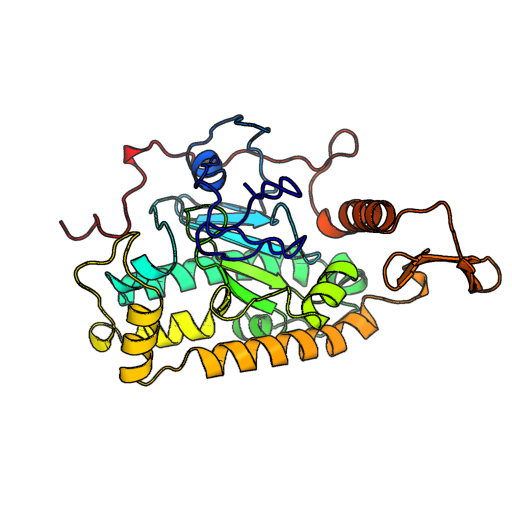LEU A 1 172 ? 9.587 8.047 -5.712 1.00 94.50 172 LEU A CA 1
ATOM 1348 C C . LEU A 1 172 ? 10.700 9.089 -5.547 1.00 94.50 172 LEU A C 1
ATOM 1350 O O . LEU A 1 172 ? 10.736 9.771 -4.527 1.00 94.50 172 LEU A O 1
ATOM 1354 N N . GLN A 1 173 ? 11.543 9.285 -6.565 1.00 91.62 173 GLN A N 1
ATOM 1355 C CA . GLN A 1 173 ? 12.607 10.301 -6.552 1.00 91.62 173 GLN A CA 1
ATOM 1356 C C . GLN A 1 173 ? 12.069 11.733 -6.405 1.00 91.62 173 GLN A C 1
ATOM 1358 O O . GLN A 1 173 ? 12.736 12.587 -5.828 1.00 91.62 173 GLN A O 1
ATOM 1363 N N . LYS A 1 174 ? 10.851 11.999 -6.890 1.00 90.25 174 LYS A N 1
ATOM 1364 C CA . LYS A 1 174 ? 10.162 13.293 -6.749 1.00 90.25 174 LYS A CA 1
ATOM 1365 C C . LYS A 1 174 ? 9.422 13.461 -5.415 1.00 90.25 174 LYS A C 1
ATOM 1367 O O . LYS A 1 174 ? 8.850 14.519 -5.176 1.00 90.25 174 LYS A O 1
ATOM 1372 N N . GLY A 1 175 ? 9.392 12.435 -4.560 1.00 90.19 175 GLY A N 1
ATOM 1373 C CA . GLY A 1 175 ? 8.605 12.438 -3.321 1.00 90.19 175 GLY A CA 1
ATOM 1374 C C . GLY A 1 175 ? 7.091 12.297 -3.537 1.00 90.19 175 GLY A C 1
ATOM 1375 O O . GLY A 1 175 ? 6.301 12.601 -2.644 1.00 90.19 175 GLY A O 1
ATOM 1376 N N . GLU A 1 176 ? 6.667 11.842 -4.719 1.00 89.06 176 GLU A N 1
ATOM 1377 C CA . GLU A 1 176 ? 5.254 11.657 -5.075 1.00 89.06 176 GLU A CA 1
ATOM 1378 C C . GLU A 1 176 ? 4.709 10.288 -4.633 1.00 89.06 176 GLU A C 1
ATOM 1380 O O . GLU A 1 176 ? 3.494 10.126 -4.502 1.00 89.06 176 GLU A O 1
ATOM 1385 N N . HIS A 1 177 ? 5.588 9.315 -4.359 1.00 92.50 177 HIS A N 1
ATOM 1386 C CA . HIS A 1 177 ? 5.223 8.070 -3.672 1.00 92.50 177 HIS A CA 1
ATOM 1387 C C . HIS A 1 177 ? 5.417 8.172 -2.170 1.00 92.50 177 HIS A C 1
ATOM 1389 O O . HIS A 1 177 ? 6.292 8.881 -1.682 1.00 92.50 177 HIS A O 1
ATOM 1395 N N . PHE A 1 178 ? 4.607 7.399 -1.445 1.00 94.69 178 PHE A N 1
ATOM 1396 C CA . PHE A 1 178 ? 4.686 7.272 0.011 1.00 94.69 178 PHE A CA 1
ATOM 1397 C C . PHE A 1 178 ? 4.657 8.632 0.724 1.00 94.69 178 PHE A C 1
ATOM 1399 O O . PHE A 1 178 ? 5.405 8.853 1.668 1.00 94.69 178 PHE A O 1
ATOM 1406 N N . THR A 1 179 ? 3.815 9.559 0.262 1.00 93.88 179 THR A N 1
ATOM 1407 C CA . THR A 1 179 ? 3.805 10.957 0.713 1.00 93.88 179 THR A CA 1
ATOM 1408 C C . THR A 1 179 ? 3.670 11.088 2.234 1.00 93.88 179 THR A C 1
ATOM 1410 O O . THR A 1 179 ? 2.869 10.390 2.863 1.00 93.88 179 THR A O 1
ATOM 1413 N N . TYR A 1 180 ? 4.448 12.002 2.817 1.00 95.31 180 TYR A N 1
ATOM 1414 C CA . TYR A 1 180 ? 4.412 12.339 4.242 1.00 95.31 180 TYR A CA 1
ATOM 1415 C C . TYR A 1 180 ? 2.990 12.689 4.706 1.00 95.31 180 TYR A C 1
ATOM 1417 O O . TYR A 1 180 ? 2.240 13.337 3.976 1.00 95.31 180 TYR A O 1
ATOM 1425 N N . ARG A 1 181 ? 2.604 12.201 5.893 1.00 94.06 181 ARG A N 1
ATOM 1426 C CA . ARG A 1 181 ? 1.256 12.290 6.499 1.00 94.06 181 ARG A CA 1
ATOM 1427 C C . ARG A 1 181 ? 0.116 11.673 5.686 1.00 94.06 181 ARG A C 1
ATOM 1429 O O . ARG A 1 181 ? -1.034 11.717 6.108 1.00 94.06 181 ARG A O 1
ATOM 1436 N N . ARG A 1 182 ? 0.422 11.035 4.556 1.00 93.12 182 ARG A N 1
ATOM 1437 C CA . ARG A 1 182 ? -0.531 10.252 3.767 1.00 93.12 182 ARG A CA 1
ATOM 1438 C C . ARG A 1 182 ? -0.221 8.768 3.838 1.00 93.12 182 ARG A C 1
ATOM 1440 O O . ARG A 1 182 ? -1.138 7.976 3.967 1.00 93.12 182 ARG A O 1
ATOM 1447 N N . PHE A 1 183 ? 1.042 8.370 3.741 1.00 97.19 183 PHE A N 1
ATOM 1448 C CA . PHE A 1 183 ? 1.439 6.969 3.839 1.00 97.19 183 PHE A CA 1
ATOM 1449 C C . PHE A 1 183 ? 1.852 6.634 5.271 1.00 97.19 183 PHE A C 1
ATOM 1451 O O . PHE A 1 183 ? 2.786 7.229 5.808 1.00 97.19 183 PHE A O 1
ATOM 1458 N N . PHE A 1 184 ? 1.168 5.671 5.878 1.00 98.31 184 PHE A N 1
ATOM 1459 C CA . PHE A 1 184 ? 1.409 5.179 7.229 1.00 98.31 184 PHE A CA 1
ATOM 1460 C C . PHE A 1 184 ? 2.159 3.849 7.154 1.00 98.31 184 PHE A C 1
ATOM 1462 O O . PHE A 1 184 ? 1.540 2.837 6.807 1.00 98.31 184 PHE A O 1
ATOM 1469 N N . PRO A 1 185 ? 3.478 3.824 7.443 1.00 98.62 185 PRO A N 1
ATOM 1470 C CA . PRO A 1 185 ? 4.253 2.590 7.409 1.00 98.62 185 PRO A CA 1
ATOM 1471 C C . PRO A 1 185 ? 3.668 1.547 8.363 1.00 98.62 185 PRO A C 1
ATOM 1473 O O . PRO A 1 185 ? 3.318 1.868 9.500 1.00 98.62 185 PRO A O 1
ATOM 1476 N N . LEU A 1 186 ? 3.618 0.282 7.941 1.00 98.62 186 LEU A N 1
ATOM 1477 C CA . LEU A 1 186 ? 3.084 -0.799 8.776 1.00 98.62 186 LEU A CA 1
ATOM 1478 C C . LEU A 1 186 ? 3.822 -0.893 10.122 1.00 98.62 186 LEU A C 1
ATOM 1480 O O . LEU A 1 186 ? 3.182 -1.042 11.157 1.00 98.62 186 LEU A O 1
ATOM 1484 N N . GLY A 1 187 ? 5.149 -0.724 10.120 1.00 98.31 187 GLY A N 1
ATOM 1485 C CA . GLY A 1 187 ? 5.955 -0.747 11.344 1.00 98.31 187 GLY A CA 1
ATOM 1486 C C . GLY A 1 187 ? 5.592 0.360 12.342 1.00 98.31 187 GLY A C 1
ATOM 1487 O O . GLY A 1 187 ? 5.639 0.122 13.547 1.00 98.31 187 GLY A O 1
ATOM 1488 N N . TYR A 1 188 ? 5.173 1.538 11.857 1.00 98.81 188 TYR A N 1
ATOM 1489 C CA . TYR A 1 188 ? 4.652 2.606 12.716 1.00 98.81 188 TYR A CA 1
ATOM 1490 C C . TYR A 1 188 ? 3.328 2.180 13.349 1.00 98.81 188 TYR A C 1
ATOM 1492 O O . TYR A 1 188 ? 3.204 2.216 14.568 1.00 98.81 188 TYR A O 1
ATOM 1500 N N . LEU A 1 189 ? 2.367 1.717 12.541 1.00 98.75 189 LEU A N 1
ATOM 1501 C CA . LEU A 1 189 ? 1.054 1.290 13.035 1.00 98.75 189 LEU A CA 1
ATOM 1502 C C . LEU A 1 189 ? 1.175 0.134 14.035 1.00 98.75 189 LEU A C 1
ATOM 1504 O O . LEU A 1 189 ? 0.537 0.166 15.080 1.00 98.75 189 LEU A O 1
ATOM 1508 N N . GLN A 1 190 ? 2.043 -0.845 13.770 1.00 98.75 190 GLN A N 1
ATOM 1509 C CA . GLN A 1 190 ? 2.308 -1.950 14.693 1.00 98.75 190 GLN A CA 1
ATOM 1510 C C . GLN A 1 190 ? 2.834 -1.450 16.043 1.00 98.75 190 GLN A C 1
ATOM 1512 O O . GLN A 1 190 ? 2.335 -1.859 17.088 1.00 98.75 190 GLN A O 1
ATOM 1517 N N . LYS A 1 191 ? 3.821 -0.545 16.033 1.00 98.81 191 LYS A N 1
ATOM 1518 C CA . LYS A 1 191 ? 4.399 0.024 17.259 1.00 98.81 191 LYS A CA 1
ATOM 1519 C C . LYS A 1 191 ? 3.417 0.922 17.999 1.00 98.81 191 LYS A C 1
ATOM 1521 O O . LYS A 1 191 ? 3.358 0.844 19.218 1.00 98.81 191 LYS A O 1
ATOM 1526 N N . ALA A 1 192 ? 2.643 1.724 17.275 1.00 98.81 192 ALA A N 1
ATOM 1527 C CA . ALA A 1 192 ? 1.626 2.597 17.838 1.00 98.81 192 ALA A CA 1
ATOM 1528 C C . ALA A 1 192 ? 0.512 1.786 18.512 1.00 98.81 192 ALA A C 1
ATOM 1530 O O . ALA A 1 192 ? 0.228 1.991 19.685 1.00 98.81 192 ALA A O 1
ATOM 1531 N N . LEU A 1 193 ? -0.081 0.818 17.810 1.00 98.81 193 LEU A N 1
ATOM 1532 C CA . LEU A 1 193 ? -1.206 0.029 18.323 1.00 98.81 193 LEU A CA 1
ATOM 1533 C C . LEU A 1 193 ? -0.794 -0.922 19.458 1.00 98.81 193 LEU A C 1
ATOM 1535 O O . LEU A 1 193 ? -1.596 -1.200 20.347 1.00 98.81 193 LEU A O 1
ATOM 1539 N N . ALA A 1 194 ? 0.469 -1.364 19.486 1.00 98.81 194 ALA A N 1
ATOM 1540 C CA . ALA A 1 194 ? 1.024 -2.149 20.591 1.00 98.81 194 ALA A CA 1
ATOM 1541 C C . ALA A 1 194 ? 1.089 -1.387 21.929 1.00 98.81 194 ALA A C 1
ATOM 1543 O O . ALA A 1 194 ? 1.276 -2.017 22.967 1.00 98.81 194 ALA A O 1
ATOM 1544 N N . LEU A 1 195 ? 0.907 -0.061 21.929 1.00 98.69 195 LEU A N 1
ATOM 1545 C CA . LEU A 1 195 ? 0.804 0.742 23.152 1.00 98.69 195 LEU A CA 1
ATOM 1546 C C . LEU A 1 195 ? -0.540 0.547 23.883 1.00 98.69 195 LEU A C 1
ATOM 1548 O O . LEU A 1 195 ? -0.682 1.005 25.017 1.00 98.69 195 LEU A O 1
ATOM 1552 N N . GLY A 1 196 ? -1.518 -0.132 23.268 1.00 98.31 196 GLY A N 1
ATOM 1553 C CA . GLY A 1 196 ? -2.778 -0.501 23.917 1.00 98.31 196 GLY A CA 1
ATOM 1554 C C . GLY A 1 196 ? -3.561 0.716 24.414 1.00 98.31 196 GLY A C 1
ATOM 1555 O O . GLY A 1 196 ? -3.739 1.696 23.690 1.00 98.31 196 GLY A O 1
ATOM 1556 N N . ASP A 1 197 ? -4.000 0.671 25.672 1.00 98.06 197 ASP A N 1
ATOM 1557 C CA . ASP A 1 197 ? -4.831 1.717 26.281 1.00 98.06 197 ASP A CA 1
ATOM 1558 C C . ASP A 1 197 ? -4.179 3.109 26.291 1.00 98.06 197 ASP A C 1
ATOM 1560 O O . ASP A 1 197 ? -4.889 4.113 26.261 1.00 98.06 197 ASP A O 1
ATOM 1564 N N . ALA A 1 198 ? -2.843 3.203 26.243 1.00 98.19 198 ALA A N 1
ATOM 1565 C CA . ALA A 1 198 ? -2.144 4.492 26.206 1.00 98.19 198 ALA A CA 1
ATOM 1566 C C . ALA A 1 198 ? -2.499 5.328 24.961 1.00 98.19 198 ALA A C 1
ATOM 1568 O O . ALA A 1 198 ? -2.500 6.560 25.011 1.00 98.19 198 ALA A O 1
ATOM 1569 N N . VAL A 1 199 ? -2.842 4.671 23.849 1.00 98.25 199 VAL A N 1
ATOM 1570 C CA . VAL A 1 199 ? -3.223 5.330 22.589 1.00 98.25 199 VAL A CA 1
ATOM 1571 C C . VAL A 1 199 ? -4.693 5.136 22.228 1.00 98.25 199 VAL A C 1
ATOM 1573 O O . VAL A 1 199 ? -5.139 5.680 21.221 1.00 98.25 199 VAL A O 1
ATOM 1576 N N . LYS A 1 200 ? -5.462 4.406 23.044 1.00 98.00 200 LYS A N 1
ATOM 1577 C CA . LYS A 1 200 ? -6.883 4.150 22.793 1.00 98.00 200 LYS A CA 1
ATOM 1578 C C . LYS A 1 200 ? -7.683 5.452 22.749 1.00 98.00 200 LYS A C 1
ATOM 1580 O O . LYS A 1 200 ? -7.474 6.358 23.558 1.00 98.00 200 LYS A O 1
ATOM 1585 N N . MET A 1 201 ? -8.603 5.564 21.800 1.00 96.06 201 MET A N 1
ATOM 1586 C CA . MET A 1 201 ? -9.462 6.731 21.605 1.00 96.06 201 MET A CA 1
ATOM 1587 C C . MET A 1 201 ? -10.933 6.327 21.721 1.00 96.06 201 MET A C 1
ATOM 1589 O O . MET A 1 201 ? -11.416 5.530 20.928 1.00 96.06 201 MET A O 1
ATOM 1593 N N . GLU A 1 202 ? -11.654 6.907 22.682 1.00 90.69 202 GLU A N 1
ATOM 1594 C CA . GLU A 1 202 ? -13.057 6.551 22.961 1.00 90.69 202 GLU A CA 1
ATOM 1595 C C . GLU A 1 202 ? -14.031 6.950 21.834 1.00 90.69 202 GLU A C 1
ATOM 1597 O O . GLU A 1 202 ? -15.072 6.323 21.654 1.00 90.69 202 GLU A O 1
ATOM 1602 N N . SER A 1 203 ? -13.706 7.987 21.056 1.00 88.88 203 SER A N 1
ATOM 1603 C CA . SER A 1 203 ? -14.608 8.574 20.055 1.00 88.88 203 SER A CA 1
ATOM 1604 C C . SER A 1 203 ? -13.913 8.868 18.721 1.00 88.88 203 SER A C 1
ATOM 1606 O O . SER A 1 203 ? -13.818 10.015 18.282 1.00 88.88 203 SER A O 1
ATOM 1608 N N . VAL A 1 204 ? -13.436 7.821 18.039 1.00 93.81 204 VAL A N 1
ATOM 1609 C CA . VAL A 1 204 ? -12.926 7.964 16.665 1.00 93.81 204 VAL A CA 1
ATOM 1610 C C . VAL A 1 204 ? -14.082 8.123 15.676 1.00 93.81 204 VAL A C 1
ATOM 1612 O O . VAL A 1 204 ? -14.998 7.302 15.634 1.00 93.81 204 VAL A O 1
ATOM 1615 N N . THR A 1 205 ? -14.022 9.167 14.852 1.00 93.75 205 THR A N 1
ATOM 1616 C CA . THR A 1 205 ? -14.991 9.466 13.790 1.00 93.75 205 THR A CA 1
ATOM 1617 C C . THR A 1 205 ? -14.272 9.860 12.496 1.00 93.75 205 THR A C 1
ATOM 1619 O O . THR A 1 205 ? -13.055 10.050 12.480 1.00 93.75 205 THR A O 1
ATOM 1622 N N . MET A 1 206 ? -15.023 10.040 11.403 1.00 90.50 206 MET A N 1
ATOM 1623 C CA . MET A 1 206 ? -14.470 10.561 10.142 1.00 90.50 206 MET A CA 1
ATOM 1624 C C . MET A 1 206 ? -13.919 11.992 10.261 1.00 90.50 206 MET A C 1
ATOM 1626 O O . MET A 1 206 ? -13.085 12.379 9.440 1.00 90.50 206 MET A O 1
ATOM 1630 N N . GLU A 1 207 ? -14.326 12.734 11.296 1.00 91.56 207 GLU A N 1
ATOM 1631 C CA . GLU A 1 207 ? -13.876 14.102 11.590 1.00 91.56 207 GLU A CA 1
ATOM 1632 C C . GLU A 1 207 ? -12.707 14.149 12.582 1.00 91.56 207 GLU A C 1
ATOM 1634 O O . GLU A 1 207 ? -12.189 15.221 12.882 1.00 91.56 207 GLU A O 1
ATOM 1639 N N . THR A 1 208 ? -12.273 13.001 13.116 1.00 93.06 208 THR A N 1
ATOM 1640 C CA . THR A 1 208 ? -11.104 12.954 13.999 1.00 93.06 208 THR A CA 1
ATOM 1641 C C . THR A 1 208 ? -9.869 13.380 13.217 1.00 93.06 208 THR A C 1
ATOM 1643 O O . THR A 1 208 ? -9.461 12.694 12.276 1.00 93.06 208 THR A O 1
ATOM 1646 N N . ASP A 1 209 ? -9.283 14.504 13.613 1.00 92.31 209 ASP A N 1
ATOM 1647 C CA . ASP A 1 209 ? -8.118 15.061 12.943 1.00 92.31 209 ASP A CA 1
ATOM 1648 C C . ASP A 1 209 ? -6.898 14.132 13.038 1.00 92.31 209 ASP A C 1
ATOM 1650 O O . ASP A 1 209 ? -6.698 13.421 14.029 1.00 92.31 209 ASP A O 1
ATOM 1654 N N . LEU A 1 210 ? -6.077 14.132 11.986 1.00 92.94 210 LEU A N 1
ATOM 1655 C CA . LEU A 1 210 ? -4.895 13.283 11.929 1.00 92.94 210 LEU A CA 1
ATOM 1656 C C . LEU A 1 210 ? -3.865 13.676 12.991 1.00 92.94 210 LEU A C 1
ATOM 1658 O O . LEU A 1 210 ? -3.268 12.787 13.603 1.00 92.94 210 LEU A O 1
ATOM 1662 N N . GLU A 1 211 ? -3.676 14.974 13.242 1.00 95.00 211 GLU A N 1
ATOM 1663 C CA . GLU A 1 211 ? -2.682 15.436 14.213 1.00 95.00 211 GLU A CA 1
ATOM 1664 C C . GLU A 1 211 ? -3.035 14.966 15.617 1.00 95.00 211 GLU A C 1
ATOM 1666 O O . GLU A 1 211 ? -2.147 14.543 16.347 1.00 95.00 211 GLU A O 1
ATOM 1671 N N . THR A 1 212 ? -4.327 14.886 15.953 1.00 95.81 212 THR A N 1
ATOM 1672 C CA . THR A 1 212 ? -4.779 14.340 17.245 1.00 95.81 212 THR A CA 1
ATOM 1673 C C . THR A 1 212 ? -4.242 12.923 17.487 1.00 95.81 212 THR A C 1
ATOM 1675 O O . THR A 1 212 ? -3.833 12.584 18.599 1.00 95.81 212 THR A O 1
ATOM 1678 N N . ILE A 1 213 ? -4.214 12.080 16.451 1.00 96.62 213 ILE A N 1
ATOM 1679 C CA . ILE A 1 213 ? -3.695 10.709 16.550 1.00 96.62 213 ILE A CA 1
ATOM 1680 C C . ILE A 1 213 ? -2.172 10.722 16.634 1.00 96.62 213 ILE A C 1
ATOM 1682 O O . ILE A 1 213 ? -1.600 10.057 17.499 1.00 96.62 213 ILE A O 1
ATOM 1686 N N . LEU A 1 214 ? -1.512 11.486 15.759 1.00 98.06 214 LEU A N 1
ATOM 1687 C CA . LEU A 1 214 ? -0.052 11.573 15.725 1.00 98.06 214 LEU A CA 1
ATOM 1688 C C . LEU A 1 214 ? 0.513 12.101 17.050 1.00 98.06 214 LEU A C 1
ATOM 1690 O O . LEU A 1 214 ? 1.449 11.510 17.585 1.00 98.06 214 LEU A O 1
ATOM 1694 N N . GLU A 1 215 ? -0.077 13.157 17.609 1.00 98.19 215 GLU A N 1
ATOM 1695 C CA . GLU A 1 215 ? 0.309 13.752 18.890 1.00 98.19 215 GLU A CA 1
ATOM 1696 C C . GLU A 1 215 ? 0.114 12.775 20.047 1.00 98.19 215 GLU A C 1
ATOM 1698 O O . GLU A 1 215 ? 1.024 12.603 20.859 1.00 98.19 215 GLU A O 1
ATOM 1703 N N . LYS A 1 216 ? -1.028 12.075 20.100 1.00 98.19 216 LYS A N 1
ATOM 1704 C CA . LYS A 1 216 ? -1.294 11.082 21.148 1.00 98.19 216 LYS A CA 1
ATOM 1705 C C . LYS A 1 216 ? -0.286 9.932 21.113 1.00 98.19 216 LYS A C 1
ATOM 1707 O O . LYS A 1 216 ? 0.255 9.550 22.150 1.00 98.19 216 LYS A O 1
ATOM 1712 N N . VAL A 1 217 ? -0.002 9.397 19.927 1.00 98.56 217 VAL A N 1
ATOM 1713 C CA . VAL A 1 217 ? 0.967 8.305 19.744 1.00 98.56 217 VAL A CA 1
ATOM 1714 C C . VAL A 1 217 ? 2.396 8.775 20.048 1.00 98.56 217 VAL A C 1
ATOM 1716 O O . VAL A 1 217 ? 3.154 8.061 20.709 1.00 98.56 217 VAL A O 1
ATOM 1719 N N . LYS A 1 218 ? 2.751 10.001 19.647 1.00 98.62 218 LYS A N 1
ATOM 1720 C CA . LYS A 1 218 ? 4.055 10.612 19.938 1.00 98.62 218 LYS A CA 1
ATOM 1721 C C . LYS A 1 218 ? 4.253 10.865 21.430 1.00 98.62 218 LYS A C 1
ATOM 1723 O O . LYS A 1 218 ? 5.325 10.559 21.946 1.00 98.62 218 LYS A O 1
ATOM 1728 N N . ALA A 1 219 ? 3.224 11.330 22.140 1.00 98.56 219 ALA A N 1
ATOM 1729 C CA . ALA A 1 219 ? 3.246 11.489 23.596 1.00 98.56 219 ALA A CA 1
ATOM 1730 C C . ALA A 1 219 ? 3.461 10.154 24.334 1.00 98.56 219 ALA A C 1
ATOM 1732 O O . ALA A 1 219 ? 4.057 10.132 25.408 1.00 98.56 219 ALA A O 1
ATOM 1733 N N . ALA A 1 220 ? 3.037 9.040 23.733 1.00 98.50 220 ALA A N 1
ATOM 1734 C CA . ALA A 1 220 ? 3.283 7.686 24.225 1.00 98.50 220 ALA A CA 1
ATOM 1735 C C . ALA A 1 220 ? 4.613 7.068 23.727 1.00 98.50 220 ALA A C 1
ATOM 1737 O O . ALA A 1 220 ? 4.895 5.902 24.003 1.00 98.50 220 ALA A O 1
ATOM 1738 N N . GLY A 1 221 ? 5.457 7.840 23.029 1.00 98.50 221 GLY A N 1
ATOM 1739 C CA . GLY A 1 221 ? 6.839 7.476 22.700 1.00 98.50 221 GLY A CA 1
ATOM 1740 C C . GLY A 1 221 ? 7.076 6.907 21.298 1.00 98.50 221 GLY A C 1
ATOM 1741 O O . GLY A 1 221 ? 8.179 6.430 21.029 1.00 98.50 221 GLY A O 1
ATOM 1742 N N . VAL A 1 222 ? 6.093 6.949 20.392 1.00 98.75 222 VAL A N 1
ATOM 1743 C CA . VAL A 1 222 ? 6.250 6.476 19.003 1.00 98.75 222 VAL A CA 1
ATOM 1744 C C . VAL A 1 222 ? 6.084 7.643 18.025 1.00 98.75 222 VAL A C 1
ATOM 1746 O O . VAL A 1 222 ? 5.010 8.220 17.905 1.00 98.75 222 VAL A O 1
ATOM 1749 N N . ASP A 1 223 ? 7.146 7.990 17.296 1.00 98.62 223 ASP A N 1
ATOM 1750 C CA . ASP A 1 223 ? 7.164 9.161 16.409 1.00 98.62 223 ASP A CA 1
ATOM 1751 C C . ASP A 1 223 ? 6.984 8.777 14.932 1.00 98.62 223 ASP A C 1
ATOM 1753 O O . ASP A 1 223 ? 7.832 8.098 14.355 1.00 98.62 223 ASP A O 1
ATOM 1757 N N . TYR A 1 224 ? 5.900 9.237 14.303 1.00 98.69 224 TYR A N 1
ATOM 1758 C CA . TYR A 1 224 ? 5.616 8.990 12.886 1.00 98.69 224 TYR A CA 1
ATOM 1759 C C . TYR A 1 224 ? 6.740 9.463 11.956 1.00 98.69 224 TYR A C 1
ATOM 1761 O O . TYR A 1 224 ? 7.090 8.744 11.015 1.00 98.69 224 TYR A O 1
ATOM 1769 N N . ASP A 1 225 ? 7.345 10.618 12.238 1.00 98.56 225 ASP A N 1
ATOM 1770 C CA . ASP A 1 225 ? 8.343 11.239 11.361 1.00 98.56 225 ASP A CA 1
ATOM 1771 C C . ASP A 1 225 ? 9.578 10.339 11.215 1.00 98.56 225 ASP A C 1
ATOM 1773 O O . ASP A 1 225 ? 10.124 10.177 10.122 1.00 98.56 225 ASP A O 1
ATOM 1777 N N . VAL A 1 226 ? 9.966 9.669 12.307 1.00 98.62 226 VAL A N 1
ATOM 1778 C CA . VAL A 1 226 ? 11.086 8.719 12.338 1.00 98.62 226 VAL A CA 1
ATOM 1779 C C . VAL A 1 226 ? 10.800 7.509 11.448 1.00 98.62 226 VAL A C 1
ATOM 1781 O O . VAL A 1 226 ? 11.652 7.107 10.652 1.00 98.62 226 VAL A O 1
ATOM 1784 N N . PHE A 1 227 ? 9.600 6.933 11.549 1.00 98.62 227 PHE A N 1
ATOM 1785 C CA . PHE A 1 227 ? 9.222 5.765 10.750 1.00 98.62 227 PHE A CA 1
ATOM 1786 C C . PHE A 1 227 ? 9.052 6.111 9.275 1.00 98.62 227 PHE A C 1
ATOM 1788 O O . PHE A 1 227 ? 9.470 5.333 8.417 1.00 98.62 227 PHE A O 1
ATOM 1795 N N . HIS A 1 228 ? 8.464 7.266 8.966 1.00 98.56 228 HIS A N 1
ATOM 1796 C CA . HIS A 1 228 ? 8.294 7.722 7.592 1.00 98.56 228 HIS A CA 1
ATOM 1797 C C . HIS A 1 228 ? 9.646 7.981 6.921 1.00 98.56 228 HIS A C 1
ATOM 1799 O O . HIS A 1 228 ? 9.920 7.410 5.864 1.00 98.56 228 HIS A O 1
ATOM 1805 N N . ALA A 1 229 ? 10.545 8.724 7.573 1.00 98.44 229 ALA A N 1
ATOM 1806 C CA . ALA A 1 229 ? 11.888 8.976 7.053 1.00 98.44 229 ALA A CA 1
ATOM 1807 C C . ALA A 1 229 ? 12.679 7.672 6.834 1.00 98.44 229 ALA A C 1
ATOM 1809 O O . ALA A 1 229 ? 13.324 7.493 5.795 1.00 98.44 229 ALA A O 1
ATOM 1810 N N . ALA A 1 230 ? 12.592 6.724 7.775 1.00 98.38 230 ALA A N 1
ATOM 1811 C CA . ALA A 1 230 ? 13.204 5.405 7.631 1.00 98.38 230 ALA A CA 1
ATOM 1812 C C . ALA A 1 230 ? 12.611 4.615 6.450 1.00 98.38 230 ALA A C 1
ATOM 1814 O O . ALA A 1 230 ? 13.358 3.979 5.703 1.00 98.38 230 ALA A O 1
ATOM 1815 N N . GLN A 1 231 ? 11.295 4.694 6.238 1.00 97.94 231 GLN A N 1
ATOM 1816 C CA . GLN A 1 231 ? 10.602 4.041 5.128 1.00 97.94 231 GLN A CA 1
ATOM 1817 C C . GLN A 1 231 ? 11.047 4.594 3.768 1.00 97.94 231 GLN A C 1
ATOM 1819 O O . GLN A 1 231 ? 11.306 3.814 2.853 1.00 97.94 231 GLN A O 1
ATOM 1824 N N . ILE A 1 232 ? 11.183 5.917 3.635 1.00 98.12 232 ILE A N 1
ATOM 1825 C CA . ILE A 1 232 ? 11.674 6.557 2.405 1.00 98.12 232 ILE A CA 1
ATOM 1826 C C . ILE A 1 232 ? 13.122 6.149 2.128 1.00 98.12 232 ILE A C 1
ATOM 1828 O O . ILE A 1 232 ? 13.440 5.700 1.025 1.00 98.12 232 ILE A O 1
ATOM 1832 N N . LYS A 1 233 ? 13.995 6.205 3.144 1.00 98.25 233 LYS A N 1
ATOM 1833 C CA . LYS A 1 233 ? 15.386 5.741 3.019 1.00 98.25 233 LYS A CA 1
ATOM 1834 C C . LYS A 1 233 ? 15.452 4.277 2.581 1.00 98.25 233 LYS A C 1
ATOM 1836 O O . LYS A 1 233 ? 16.243 3.932 1.703 1.00 98.25 233 LYS A O 1
ATOM 1841 N N . LYS A 1 234 ? 14.605 3.423 3.163 1.00 97.94 234 LYS A N 1
ATOM 1842 C CA . LYS A 1 234 ? 14.474 2.017 2.773 1.00 97.94 234 LYS A CA 1
ATOM 1843 C C . LYS A 1 234 ? 14.027 1.884 1.320 1.00 97.94 234 LYS A C 1
ATOM 1845 O O . LYS A 1 234 ? 14.665 1.139 0.590 1.00 97.94 234 LYS A O 1
ATOM 1850 N N . ALA A 1 235 ? 13.004 2.614 0.879 1.00 97.81 235 ALA A N 1
ATOM 1851 C CA . ALA A 1 235 ? 12.504 2.551 -0.496 1.00 97.81 235 ALA A CA 1
ATOM 1852 C C . ALA A 1 235 ? 13.600 2.875 -1.527 1.00 97.81 235 ALA A C 1
ATOM 1854 O O . ALA A 1 235 ? 13.825 2.084 -2.442 1.00 97.81 235 ALA A O 1
ATOM 1855 N N . HIS A 1 236 ? 14.354 3.964 -1.336 1.00 97.38 236 HIS A N 1
ATOM 1856 C CA . HIS A 1 236 ? 15.494 4.283 -2.206 1.00 97.38 236 HIS A CA 1
ATOM 1857 C C . HIS A 1 236 ? 16.588 3.209 -2.151 1.00 97.38 236 HIS A C 1
ATOM 1859 O O . HIS A 1 236 ? 17.130 2.822 -3.185 1.00 97.38 236 HIS A O 1
ATOM 1865 N N . GLY A 1 237 ? 16.900 2.690 -0.958 1.00 96.12 237 GLY A N 1
ATOM 1866 C CA . GLY A 1 237 ? 17.877 1.613 -0.792 1.00 96.12 237 GLY A CA 1
ATOM 1867 C C . GLY A 1 237 ? 17.474 0.324 -1.515 1.00 96.12 237 GLY A C 1
ATOM 1868 O O . GLY A 1 237 ? 18.300 -0.282 -2.195 1.00 96.12 237 GLY A O 1
ATOM 1869 N N . LEU A 1 238 ? 16.202 -0.072 -1.414 1.00 94.88 238 LEU A N 1
ATOM 1870 C CA . LEU A 1 238 ? 15.647 -1.233 -2.110 1.00 94.88 238 LEU A CA 1
ATOM 1871 C C . LEU A 1 238 ? 15.681 -1.055 -3.619 1.00 94.88 238 LEU A C 1
ATOM 1873 O O . LEU A 1 238 ? 16.107 -1.972 -4.319 1.00 94.88 238 LEU A O 1
ATOM 1877 N N . GLN A 1 239 ? 15.268 0.116 -4.104 1.00 94.94 239 GLN A N 1
ATOM 1878 C CA . GLN A 1 239 ? 15.298 0.425 -5.524 1.00 94.94 239 GLN A CA 1
ATOM 1879 C C . GLN A 1 239 ? 16.721 0.332 -6.061 1.00 94.94 239 GLN A C 1
ATOM 1881 O O . GLN A 1 239 ? 16.960 -0.445 -6.975 1.00 94.94 239 GLN A O 1
ATOM 1886 N N . ASN A 1 240 ? 17.688 1.011 -5.443 1.00 92.50 240 ASN A N 1
ATOM 1887 C CA . ASN A 1 240 ? 19.083 0.963 -5.883 1.00 92.50 240 ASN A CA 1
ATOM 1888 C C . ASN A 1 240 ? 19.654 -0.463 -5.859 1.00 92.50 240 ASN A C 1
ATOM 1890 O O . ASN A 1 240 ? 20.384 -0.855 -6.767 1.00 92.50 240 ASN A O 1
ATOM 1894 N N . ARG A 1 241 ? 19.307 -1.252 -4.833 1.00 90.50 241 ARG A N 1
ATOM 1895 C CA . ARG A 1 241 ? 19.794 -2.627 -4.675 1.00 90.50 241 ARG A CA 1
ATOM 1896 C C . ARG A 1 241 ? 19.215 -3.588 -5.715 1.00 90.50 241 ARG A C 1
ATOM 1898 O O . ARG A 1 241 ? 19.947 -4.444 -6.197 1.00 90.50 241 ARG A O 1
ATOM 1905 N N . LEU A 1 242 ? 17.920 -3.489 -6.017 1.00 90.00 242 LEU A N 1
ATOM 1906 C CA . LEU A 1 242 ? 17.201 -4.485 -6.826 1.00 90.00 242 LEU A CA 1
ATOM 1907 C C . LEU A 1 242 ? 16.993 -4.048 -8.282 1.00 90.00 242 LEU A C 1
ATOM 1909 O O . LEU A 1 242 ? 16.924 -4.895 -9.167 1.00 90.00 242 LEU A O 1
ATOM 1913 N N . ALA A 1 243 ? 16.944 -2.746 -8.568 1.00 85.81 243 ALA A N 1
ATOM 1914 C CA . ALA A 1 243 ? 16.810 -2.242 -9.934 1.00 85.81 243 ALA A CA 1
ATOM 1915 C C . ALA A 1 243 ? 18.020 -2.608 -10.798 1.00 85.81 243 ALA A C 1
ATOM 1917 O O . ALA A 1 243 ? 17.845 -2.950 -11.960 1.00 85.81 243 ALA A O 1
ATOM 1918 N N . GLY A 1 244 ? 19.236 -2.598 -10.237 1.00 77.88 244 GLY A N 1
ATOM 1919 C CA . GLY A 1 244 ? 20.453 -2.915 -10.993 1.00 77.88 244 GLY A CA 1
ATOM 1920 C C . GLY A 1 244 ? 20.502 -4.351 -11.531 1.00 77.88 244 GLY A C 1
ATOM 1921 O O . GLY A 1 244 ? 21.163 -4.608 -12.535 1.00 77.88 244 GLY A O 1
ATOM 1922 N N . THR A 1 245 ? 19.797 -5.290 -10.894 1.00 77.25 245 THR A N 1
ATOM 1923 C CA . THR A 1 245 ? 19.719 -6.686 -11.351 1.00 77.25 245 THR A CA 1
ATOM 1924 C C . THR A 1 245 ? 18.483 -6.955 -12.209 1.00 77.25 245 THR A C 1
ATOM 1926 O O . THR A 1 245 ? 18.556 -7.772 -13.129 1.00 77.25 245 THR A O 1
ATOM 1929 N N . ALA A 1 246 ? 17.376 -6.264 -11.929 1.00 79.75 246 ALA A N 1
ATOM 1930 C CA . ALA A 1 246 ? 16.088 -6.445 -12.593 1.00 79.75 246 ALA A CA 1
ATOM 1931 C C . ALA A 1 246 ? 15.932 -5.622 -13.884 1.00 79.75 246 ALA A C 1
ATOM 1933 O O . ALA A 1 246 ? 15.492 -6.137 -14.909 1.00 79.75 246 ALA A O 1
ATOM 1934 N N . TRP A 1 247 ? 16.303 -4.342 -13.852 1.00 83.44 247 TRP A N 1
ATOM 1935 C CA . TRP A 1 247 ? 16.093 -3.386 -14.938 1.00 83.44 247 TRP A CA 1
ATOM 1936 C C . TRP A 1 247 ? 17.377 -3.207 -15.750 1.00 83.44 247 TRP A C 1
ATOM 1938 O O . TRP A 1 247 ? 18.100 -2.222 -15.609 1.00 83.44 247 TRP A O 1
ATOM 1948 N N . LYS A 1 248 ? 17.674 -4.181 -16.614 1.00 82.62 248 LYS A N 1
ATOM 1949 C CA . LYS A 1 248 ? 18.805 -4.093 -17.549 1.00 82.62 248 LYS A CA 1
ATOM 1950 C C . LYS A 1 248 ? 18.443 -3.209 -18.733 1.00 82.62 248 LYS A C 1
ATOM 1952 O O . LYS A 1 248 ? 17.304 -3.216 -19.184 1.00 82.62 248 LYS A O 1
ATOM 1957 N N . GLU A 1 249 ? 19.423 -2.501 -19.283 1.00 81.81 249 GLU A N 1
ATOM 1958 C CA . GLU A 1 249 ? 19.191 -1.608 -20.423 1.00 81.81 249 GLU A CA 1
ATOM 1959 C C . GLU A 1 249 ? 18.591 -2.334 -21.637 1.00 81.81 249 GLU A C 1
ATOM 1961 O O . GLU A 1 249 ? 17.715 -1.798 -22.307 1.00 81.81 249 GLU A O 1
ATOM 1966 N N . ASP A 1 250 ? 18.998 -3.580 -21.882 1.00 83.50 250 ASP A N 1
ATOM 1967 C CA . ASP A 1 250 ? 18.475 -4.392 -22.987 1.00 83.50 250 ASP A CA 1
ATOM 1968 C C . ASP A 1 250 ? 17.019 -4.846 -22.789 1.00 83.50 250 ASP A C 1
ATOM 1970 O O . ASP A 1 250 ? 16.414 -5.388 -23.712 1.00 83.50 250 ASP A O 1
ATOM 1974 N N . CYS A 1 251 ? 16.429 -4.611 -21.613 1.00 79.88 251 CYS A N 1
ATOM 1975 C CA . CYS A 1 251 ? 15.006 -4.835 -21.372 1.00 79.88 251 CYS A CA 1
ATOM 1976 C C . CYS A 1 251 ? 14.124 -3.683 -21.879 1.00 79.88 251 CYS A C 1
ATOM 1978 O O . CYS A 1 251 ? 12.904 -3.840 -21.900 1.00 79.88 251 CYS A O 1
ATOM 1980 N N . PHE A 1 252 ? 14.702 -2.544 -22.282 1.00 85.00 252 PHE A N 1
ATOM 1981 C CA . PHE A 1 252 ? 13.950 -1.344 -22.647 1.00 85.00 252 PHE A CA 1
ATOM 1982 C C . PHE A 1 252 ? 14.272 -0.872 -24.065 1.00 85.00 252 PHE A C 1
ATOM 1984 O O . PHE A 1 252 ? 15.426 -0.656 -24.429 1.00 85.00 252 PHE A O 1
ATOM 1991 N N . ALA A 1 253 ? 13.219 -0.654 -24.855 1.00 88.38 253 ALA A N 1
ATOM 1992 C CA . ALA A 1 253 ? 13.325 -0.034 -26.175 1.00 88.38 253 ALA A CA 1
ATOM 1993 C C . ALA A 1 253 ? 13.398 1.502 -26.100 1.00 88.38 253 ALA A C 1
ATOM 1995 O O . ALA A 1 253 ? 13.905 2.133 -27.024 1.00 88.38 253 ALA A O 1
ATOM 1996 N N . TYR A 1 254 ? 12.920 2.099 -25.001 1.00 90.44 254 TYR A N 1
ATOM 1997 C CA . TYR A 1 254 ? 12.776 3.547 -24.853 1.00 90.44 254 TYR A CA 1
ATOM 1998 C C . TYR A 1 254 ? 13.392 4.068 -23.551 1.00 90.44 254 TYR A C 1
ATOM 2000 O O . TYR A 1 254 ? 13.416 3.373 -22.535 1.00 90.44 254 TYR A O 1
ATOM 2008 N N . ARG A 1 255 ? 13.838 5.327 -23.565 1.00 90.00 255 ARG A N 1
ATOM 2009 C CA . ARG A 1 255 ? 14.136 6.134 -22.373 1.00 90.00 255 ARG A CA 1
ATOM 2010 C C . ARG A 1 255 ? 13.236 7.364 -22.369 1.00 90.00 255 ARG A C 1
ATOM 2012 O O . ARG A 1 255 ? 12.944 7.934 -23.418 1.00 90.00 255 ARG A O 1
ATOM 2019 N N . VAL A 1 256 ? 12.826 7.791 -21.180 1.00 87.75 256 VAL A N 1
ATOM 2020 C CA . VAL A 1 256 ? 11.999 8.988 -20.992 1.00 87.75 256 VAL A CA 1
ATOM 2021 C C . VAL A 1 256 ? 12.714 9.939 -20.040 1.00 87.75 256 VAL A C 1
ATOM 2023 O O . VAL A 1 256 ? 13.040 9.560 -18.915 1.00 87.75 256 VAL A O 1
ATOM 2026 N N . HIS A 1 257 ? 12.958 11.173 -20.483 1.00 85.50 257 HIS A N 1
ATOM 2027 C CA . HIS A 1 257 ? 13.523 12.244 -19.661 1.00 85.50 257 HIS A CA 1
ATOM 2028 C C . HIS A 1 257 ? 12.629 13.485 -19.754 1.00 85.50 257 HIS A C 1
ATOM 2030 O O . HIS A 1 257 ? 12.546 14.131 -20.799 1.00 85.50 257 HIS A O 1
ATOM 2036 N N . GLY A 1 258 ? 11.926 13.810 -18.666 1.00 81.62 258 GLY A N 1
ATOM 2037 C CA . GLY A 1 258 ? 10.824 14.773 -18.728 1.00 81.62 258 GLY A CA 1
ATOM 2038 C C . GLY A 1 258 ? 9.724 14.255 -19.659 1.00 81.62 258 GLY A C 1
ATOM 2039 O O . GLY A 1 258 ? 9.247 13.137 -19.473 1.00 81.62 258 GLY A O 1
ATOM 2040 N N . ASP A 1 259 ?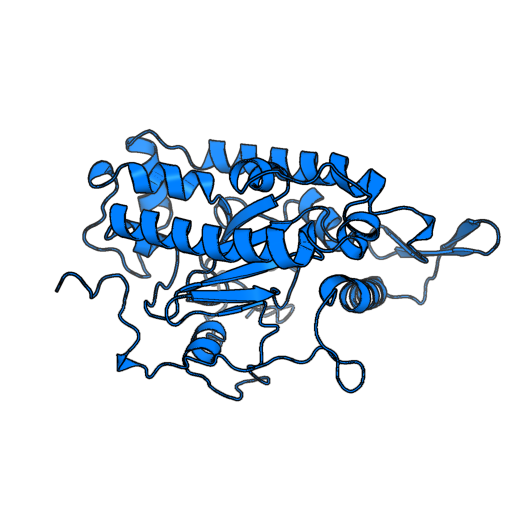 9.368 15.042 -20.674 1.00 82.69 259 ASP A N 1
ATOM 2041 C CA . ASP A 1 259 ? 8.421 14.639 -21.725 1.00 82.69 259 ASP A CA 1
ATOM 2042 C C . ASP A 1 259 ? 9.106 14.117 -23.000 1.00 82.69 259 ASP A C 1
ATOM 2044 O O . ASP A 1 259 ? 8.427 13.671 -23.923 1.00 82.69 259 ASP A O 1
ATOM 2048 N N . GLN A 1 260 ? 10.442 14.140 -23.062 1.00 91.38 260 GLN A N 1
ATOM 2049 C CA . GLN A 1 260 ? 11.183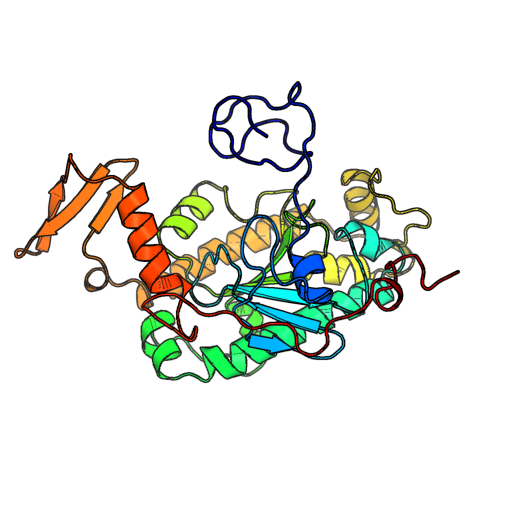 13.658 -24.223 1.00 91.38 260 GLN A CA 1
ATOM 2050 C C . GLN A 1 260 ? 11.338 12.138 -24.174 1.00 91.38 260 GLN A C 1
ATOM 2052 O O . GLN A 1 260 ? 11.857 11.584 -23.201 1.00 91.38 260 GLN A O 1
ATOM 2057 N N . VAL A 1 261 ? 10.940 11.479 -25.262 1.00 92.62 261 VAL A N 1
ATOM 2058 C CA . VAL A 1 261 ? 11.153 10.048 -25.482 1.00 92.62 261 VAL A CA 1
ATOM 2059 C C . VAL A 1 261 ? 12.334 9.849 -26.428 1.00 92.62 261 VAL A C 1
ATOM 2061 O O . VAL A 1 261 ? 12.426 10.508 -27.467 1.00 92.62 261 VAL A O 1
ATOM 2064 N N . THR A 1 262 ? 13.235 8.932 -26.086 1.00 93.50 262 THR A N 1
ATOM 2065 C CA . THR A 1 262 ? 14.280 8.441 -26.989 1.00 93.50 262 THR A CA 1
ATOM 2066 C C . THR A 1 262 ? 14.154 6.932 -27.182 1.00 93.50 262 THR A C 1
ATOM 2068 O O . THR A 1 262 ? 13.782 6.219 -26.255 1.00 93.50 262 THR A O 1
ATOM 2071 N N . GLU A 1 263 ? 14.434 6.437 -28.384 1.00 93.94 263 GLU A N 1
ATOM 2072 C CA . GLU A 1 263 ? 14.374 5.013 -28.748 1.00 93.94 263 GLU A CA 1
ATOM 2073 C C . GLU A 1 263 ? 15.777 4.468 -28.991 1.00 93.94 263 GLU A C 1
ATOM 2075 O O . GLU A 1 263 ? 16.607 5.151 -29.594 1.00 93.94 263 GLU A O 1
ATOM 2080 N N . LYS A 1 264 ? 16.025 3.230 -28.565 1.00 91.44 264 LYS A N 1
ATOM 2081 C CA . LYS A 1 264 ? 17.278 2.522 -28.818 1.00 91.44 264 LYS A CA 1
ATOM 2082 C C . LYS A 1 264 ? 17.349 2.083 -30.284 1.00 91.44 264 LYS A C 1
ATOM 2084 O O . LYS A 1 264 ? 16.602 1.210 -30.725 1.00 91.44 264 LYS A O 1
ATOM 2089 N N . GLY A 1 265 ? 18.262 2.689 -31.033 1.00 86.69 265 GLY A N 1
ATOM 2090 C CA . GLY A 1 265 ? 18.611 2.321 -32.399 1.00 86.69 265 GLY A CA 1
ATOM 2091 C C . GLY A 1 265 ? 19.338 0.977 -32.481 1.00 86.69 265 GLY A C 1
ATOM 2092 O O . GLY A 1 265 ? 19.759 0.391 -31.481 1.00 86.69 265 GLY A O 1
ATOM 2093 N N . ARG A 1 266 ? 19.511 0.471 -33.708 1.00 85.06 266 ARG A N 1
ATOM 2094 C CA . ARG A 1 266 ? 20.196 -0.816 -33.963 1.00 85.06 266 ARG A CA 1
ATOM 2095 C C . ARG A 1 266 ? 21.681 -0.800 -33.597 1.00 85.06 266 ARG A C 1
ATOM 2097 O O . ARG A 1 266 ? 22.256 -1.854 -33.357 1.00 85.06 266 ARG A O 1
ATOM 2104 N N . ASP A 1 267 ? 22.287 0.378 -33.589 1.00 87.31 267 ASP A N 1
ATOM 2105 C CA . ASP A 1 267 ? 23.666 0.630 -33.171 1.00 87.31 267 ASP A CA 1
ATOM 2106 C C . ASP A 1 267 ? 23.806 0.789 -31.644 1.00 87.31 267 ASP A C 1
ATOM 2108 O O . ASP A 1 267 ? 24.914 0.966 -31.144 1.00 87.31 267 ASP A O 1
ATOM 2112 N N . GLY A 1 268 ? 22.694 0.711 -30.903 1.00 83.31 268 GLY A N 1
ATOM 2113 C CA . GLY A 1 268 ? 22.634 0.921 -29.459 1.00 83.31 268 GLY A CA 1
ATOM 2114 C C . GLY A 1 268 ? 22.537 2.390 -29.039 1.00 83.31 268 GLY A C 1
ATOM 2115 O O . GLY A 1 268 ? 22.383 2.651 -27.846 1.00 83.31 268 GLY A O 1
ATOM 2116 N N . ASN A 1 269 ? 22.585 3.343 -29.976 1.00 87.31 269 ASN A N 1
ATOM 2117 C CA . ASN A 1 269 ? 22.433 4.763 -29.670 1.00 87.31 269 ASN A CA 1
ATOM 2118 C C . ASN A 1 269 ? 20.960 5.127 -29.475 1.00 87.31 269 ASN A C 1
ATOM 2120 O O . ASN A 1 269 ? 20.074 4.539 -30.086 1.00 87.31 269 ASN A O 1
ATOM 2124 N N . PHE A 1 270 ? 20.690 6.108 -28.614 1.00 89.19 270 PHE A N 1
ATOM 2125 C CA . PHE A 1 270 ? 19.328 6.573 -28.354 1.00 89.19 270 PHE A CA 1
ATOM 2126 C C . PHE A 1 270 ? 19.003 7.803 -29.201 1.00 89.19 270 PHE A C 1
ATOM 2128 O O . PHE A 1 270 ? 19.669 8.831 -29.087 1.00 89.19 270 PHE A O 1
ATOM 2135 N N . GLU A 1 271 ? 17.951 7.712 -30.010 1.00 92.88 271 GLU A N 1
ATOM 2136 C CA . GLU A 1 271 ? 17.486 8.789 -30.887 1.00 92.88 271 GLU A CA 1
ATOM 2137 C C . GLU A 1 271 ? 16.188 9.403 -30.365 1.00 92.88 271 GLU A C 1
ATOM 2139 O O . GLU A 1 271 ? 15.282 8.687 -29.939 1.00 92.88 271 GLU A O 1
ATOM 2144 N N . VAL A 1 272 ? 16.066 10.731 -30.427 1.00 93.75 272 VAL A N 1
ATOM 2145 C CA . VAL A 1 272 ? 14.846 11.445 -30.018 1.00 93.75 272 VAL A CA 1
ATOM 2146 C C . VAL A 1 272 ? 13.673 11.076 -30.928 1.00 93.75 272 VAL A C 1
ATOM 2148 O O . VAL A 1 272 ? 13.788 11.118 -32.152 1.00 93.75 272 VAL A O 1
ATOM 2151 N N . LYS A 1 273 ? 12.522 10.769 -30.323 1.00 94.81 273 LYS A N 1
ATOM 2152 C CA . LYS A 1 273 ? 11.252 10.512 -31.013 1.00 94.81 273 LYS A CA 1
ATOM 2153 C C . LYS A 1 273 ? 10.267 11.639 -30.699 1.00 94.81 273 LYS A C 1
ATOM 2155 O O . LYS A 1 273 ? 9.532 11.535 -29.720 1.00 94.81 273 LYS A O 1
ATOM 2160 N N . PRO A 1 274 ? 10.258 12.726 -31.496 1.00 88.50 274 PRO A N 1
ATOM 2161 C CA . PRO A 1 274 ? 9.441 13.905 -31.201 1.00 88.50 274 PRO A CA 1
ATOM 2162 C C . PRO A 1 274 ? 7.934 13.619 -31.255 1.00 88.50 274 PRO A C 1
ATOM 2164 O O . PRO A 1 274 ? 7.170 14.287 -30.567 1.00 88.50 274 PRO A O 1
ATOM 2167 N N . ASP A 1 275 ? 7.519 12.608 -32.021 1.00 91.81 275 ASP A N 1
ATOM 2168 C CA . ASP A 1 275 ? 6.108 12.250 -32.203 1.00 91.81 275 ASP A CA 1
ATOM 2169 C C . ASP A 1 275 ? 5.579 11.267 -31.145 1.00 91.81 275 ASP A C 1
ATOM 2171 O O . ASP A 1 275 ? 4.403 10.906 -31.174 1.00 91.81 275 ASP A O 1
ATOM 2175 N N . MET A 1 276 ? 6.425 10.800 -30.219 1.00 90.88 276 MET A N 1
ATOM 2176 C CA . MET A 1 276 ? 6.040 9.800 -29.222 1.00 90.88 276 MET A CA 1
ATOM 2177 C C . MET A 1 276 ? 5.735 10.443 -27.870 1.00 90.88 276 MET A C 1
ATOM 2179 O O . MET A 1 276 ? 6.540 11.194 -27.321 1.00 90.88 276 MET A O 1
ATOM 2183 N N . CYS A 1 277 ? 4.581 10.106 -27.293 1.00 89.31 277 CYS A N 1
ATOM 2184 C CA . CYS A 1 277 ? 4.179 10.616 -25.989 1.00 89.31 277 CYS A CA 1
ATOM 2185 C C . CYS A 1 277 ? 4.721 9.737 -24.849 1.00 89.31 277 CYS A C 1
ATOM 2187 O O . CYS A 1 277 ? 4.483 8.529 -24.809 1.00 89.31 277 CYS A O 1
ATOM 2189 N N . SER A 1 278 ? 5.357 10.352 -23.846 1.00 88.19 278 SER A N 1
ATOM 2190 C CA . SER A 1 278 ? 5.837 9.671 -22.630 1.00 88.19 278 SER A CA 1
ATOM 2191 C C . SER A 1 278 ? 4.746 8.851 -21.920 1.00 88.19 278 SER A C 1
ATOM 2193 O O . SER A 1 278 ? 5.007 7.759 -21.412 1.00 88.19 278 SER A O 1
ATOM 2195 N N . LYS A 1 279 ? 3.493 9.327 -21.942 1.00 87.38 279 LYS A N 1
ATOM 2196 C CA . LYS A 1 279 ? 2.336 8.626 -21.358 1.00 87.38 279 LYS A CA 1
ATOM 2197 C C . LYS A 1 279 ? 1.959 7.354 -22.118 1.00 87.38 279 LYS A C 1
ATOM 2199 O O . LYS A 1 279 ? 1.434 6.421 -21.513 1.00 87.38 279 LYS A O 1
ATOM 2204 N N . GLU A 1 280 ? 2.195 7.303 -23.426 1.00 88.25 280 GLU A N 1
ATOM 2205 C CA . GLU A 1 280 ? 1.932 6.106 -24.230 1.00 88.25 280 GLU A CA 1
ATOM 2206 C C . GLU A 1 280 ? 2.971 5.023 -23.950 1.00 88.25 280 GLU A C 1
ATOM 2208 O O . GLU A 1 280 ? 2.590 3.872 -23.737 1.00 88.25 280 GLU A O 1
ATOM 2213 N N . VAL A 1 281 ? 4.249 5.408 -23.835 1.00 88.31 281 VAL A N 1
ATOM 2214 C CA . VAL A 1 281 ? 5.332 4.512 -23.392 1.00 88.31 281 VAL A CA 1
ATOM 2215 C C . VAL A 1 281 ? 5.007 3.942 -22.014 1.00 88.31 281 VAL A C 1
ATOM 2217 O O . VAL A 1 281 ? 4.955 2.726 -21.841 1.00 88.31 281 VAL A O 1
ATOM 2220 N N . GLN A 1 282 ? 4.650 4.807 -21.059 1.00 88.06 282 GLN A N 1
ATOM 2221 C CA . GLN A 1 282 ? 4.245 4.389 -19.716 1.00 88.06 282 GLN A CA 1
ATOM 2222 C C . GLN A 1 282 ? 3.065 3.403 -19.743 1.00 88.06 282 GLN A C 1
ATOM 2224 O O . GLN A 1 282 ? 3.057 2.422 -19.000 1.00 88.06 282 GLN A O 1
ATOM 2229 N N . LYS A 1 283 ? 2.050 3.648 -20.580 1.00 85.62 283 LYS A N 1
ATOM 2230 C CA . LYS A 1 283 ? 0.891 2.753 -20.718 1.00 85.62 283 LYS A CA 1
ATOM 2231 C C . LYS A 1 283 ? 1.293 1.390 -21.292 1.00 85.62 283 LYS A C 1
ATOM 2233 O O . LYS A 1 283 ? 0.727 0.377 -20.877 1.00 85.62 283 LYS A O 1
ATOM 2238 N N . GLY A 1 284 ? 2.246 1.364 -22.224 1.00 84.56 284 GLY A N 1
ATOM 2239 C CA . GLY A 1 284 ? 2.847 0.142 -22.759 1.00 84.56 284 GLY A CA 1
ATOM 2240 C C . GLY A 1 284 ? 3.558 -0.668 -21.675 1.00 84.56 284 GLY A C 1
ATOM 2241 O O . GLY A 1 284 ? 3.217 -1.835 -21.468 1.00 84.56 284 GLY A O 1
ATOM 2242 N N . ASP A 1 285 ? 4.450 -0.025 -20.919 1.00 82.62 285 ASP A N 1
ATOM 2243 C CA . ASP A 1 285 ? 5.190 -0.646 -19.814 1.00 82.62 285 ASP A CA 1
ATOM 2244 C C . ASP A 1 285 ? 4.249 -1.178 -18.732 1.00 82.62 285 ASP A C 1
ATOM 2246 O O . ASP A 1 285 ? 4.379 -2.318 -18.287 1.00 82.62 285 ASP A O 1
ATOM 2250 N N . ALA A 1 286 ? 3.248 -0.385 -18.342 1.00 81.62 286 ALA A N 1
ATOM 2251 C CA . ALA A 1 286 ? 2.240 -0.798 -17.374 1.00 81.62 286 ALA A CA 1
ATOM 2252 C C . ALA A 1 286 ? 1.499 -2.058 -17.846 1.00 81.62 286 ALA A C 1
ATOM 2254 O O . ALA A 1 286 ? 1.342 -3.007 -17.078 1.00 81.62 286 ALA A O 1
ATOM 2255 N N . LYS A 1 287 ? 1.102 -2.120 -19.126 1.00 79.81 287 LYS A N 1
ATOM 2256 C CA . LYS A 1 287 ? 0.437 -3.302 -19.694 1.00 79.81 287 LYS A CA 1
ATOM 2257 C C . LYS A 1 287 ? 1.334 -4.545 -19.645 1.00 79.81 287 LYS A C 1
ATOM 2259 O O . LYS A 1 287 ? 0.814 -5.630 -19.380 1.00 79.81 287 LYS A O 1
ATOM 2264 N N . ALA A 1 288 ? 2.633 -4.395 -19.893 1.00 77.62 288 ALA A N 1
ATOM 2265 C CA . ALA A 1 288 ? 3.587 -5.502 -19.887 1.00 77.62 288 ALA A CA 1
ATOM 2266 C C . ALA A 1 288 ? 3.940 -5.977 -18.466 1.00 77.62 288 ALA A C 1
ATOM 2268 O O . ALA A 1 288 ? 4.007 -7.179 -18.221 1.00 77.62 288 ALA A O 1
ATOM 2269 N N . LEU A 1 289 ? 4.135 -5.049 -17.525 1.00 76.62 289 LEU A N 1
ATOM 2270 C CA . LEU A 1 289 ? 4.745 -5.338 -16.223 1.00 76.62 289 LEU A CA 1
ATOM 2271 C C . LEU A 1 289 ? 3.728 -5.501 -15.081 1.00 76.62 289 LEU A C 1
ATOM 2273 O O . LEU A 1 289 ? 3.930 -6.345 -14.211 1.00 76.62 289 LEU A O 1
ATOM 2277 N N . GLN A 1 290 ? 2.614 -4.755 -15.075 1.00 75.19 290 GLN A N 1
ATOM 2278 C CA . GLN A 1 290 ? 1.618 -4.819 -13.984 1.00 75.19 290 GLN A CA 1
ATOM 2279 C C . GLN A 1 290 ? 0.778 -6.101 -13.992 1.00 75.19 290 GLN A C 1
ATOM 2281 O O . GLN A 1 290 ? 0.058 -6.385 -13.035 1.00 75.19 290 GLN A O 1
ATOM 2286 N N . ASN A 1 291 ? 0.833 -6.865 -15.082 1.00 71.00 291 ASN A N 1
ATOM 2287 C CA . ASN A 1 291 ? -0.032 -8.018 -15.299 1.00 71.00 291 ASN A CA 1
ATOM 2288 C C . ASN A 1 291 ? 0.696 -9.361 -15.175 1.00 71.00 291 ASN A C 1
ATOM 2290 O O . ASN A 1 291 ? 0.137 -10.394 -15.552 1.00 71.00 291 ASN A O 1
ATOM 2294 N N . TYR A 1 292 ? 1.921 -9.366 -14.641 1.00 71.00 292 TYR A N 1
ATOM 2295 C CA . TYR A 1 292 ? 2.661 -10.600 -14.411 1.00 71.00 292 TYR A CA 1
ATOM 2296 C C . TYR A 1 292 ? 1.829 -11.609 -13.599 1.00 71.00 292 TYR A C 1
ATOM 2298 O O . TYR A 1 292 ? 1.276 -11.302 -12.538 1.00 71.00 292 TYR A O 1
ATOM 2306 N N . GLY A 1 293 ? 1.715 -12.833 -14.122 1.00 69.19 293 GLY A N 1
ATOM 2307 C CA . GLY A 1 293 ? 0.987 -13.925 -13.476 1.00 69.19 293 GLY A CA 1
ATOM 2308 C C . GLY A 1 293 ? -0.525 -13.708 -13.342 1.00 69.19 293 GLY A C 1
ATOM 2309 O O . GLY A 1 293 ? -1.159 -14.459 -12.599 1.00 69.19 293 GLY A O 1
ATOM 2310 N N . ARG A 1 294 ? -1.114 -12.696 -13.999 1.00 76.12 294 ARG A N 1
ATOM 2311 C CA . ARG A 1 294 ? -2.574 -12.548 -14.088 1.00 76.12 294 ARG A CA 1
ATOM 2312 C C . ARG A 1 294 ? -3.113 -13.476 -15.183 1.00 76.12 294 ARG A C 1
ATOM 2314 O O . ARG A 1 294 ? -2.475 -13.590 -16.225 1.00 76.12 294 ARG A O 1
ATOM 2321 N N . PRO A 1 295 ? -4.266 -14.137 -15.001 1.00 68.12 295 PRO A N 1
ATOM 2322 C CA . PRO A 1 295 ? -4.896 -14.907 -16.073 1.00 68.12 295 PRO A CA 1
ATOM 2323 C C . PRO A 1 295 ? -5.418 -13.973 -17.174 1.00 68.12 295 PRO A C 1
ATOM 2325 O O . PRO A 1 295 ? -6.011 -12.941 -16.866 1.00 68.12 295 PRO A O 1
ATOM 2328 N N . TYR A 1 296 ? -5.233 -14.327 -18.449 1.00 71.75 296 TYR A N 1
ATOM 2329 C CA . TYR A 1 296 ? -5.662 -13.519 -19.601 1.00 71.75 296 TYR A CA 1
ATOM 2330 C C . TYR A 1 296 ? -6.814 -14.168 -20.373 1.00 71.75 296 TYR A C 1
ATOM 2332 O O . TYR A 1 296 ? -6.885 -15.389 -20.503 1.00 71.75 296 TYR A O 1
ATOM 2340 N N . LYS A 1 297 ? -7.682 -13.327 -20.942 1.00 74.81 297 LYS A N 1
ATOM 2341 C CA . LYS A 1 297 ? -8.671 -13.683 -21.966 1.00 74.81 297 LYS A CA 1
ATOM 2342 C C . LYS A 1 297 ? -8.771 -12.522 -22.950 1.00 74.81 297 LYS A C 1
ATOM 2344 O O . LYS A 1 297 ? -8.913 -11.378 -22.522 1.00 74.81 297 LYS A O 1
ATOM 2349 N N . ASP A 1 298 ? -8.664 -12.811 -24.245 1.00 78.56 298 ASP A N 1
ATOM 2350 C CA . ASP A 1 298 ? -8.710 -11.811 -25.323 1.00 78.56 298 ASP A CA 1
ATOM 2351 C C . ASP A 1 298 ? -7.709 -10.647 -25.109 1.00 78.56 298 ASP A C 1
ATOM 2353 O O . ASP A 1 298 ? -8.073 -9.470 -25.163 1.00 78.56 298 ASP A O 1
ATOM 2357 N N . ASP A 1 299 ? -6.451 -10.981 -24.778 1.00 69.50 299 ASP A N 1
ATOM 2358 C CA . ASP A 1 299 ? -5.342 -10.049 -24.479 1.00 69.50 299 ASP A CA 1
ATOM 2359 C C . ASP A 1 299 ? -5.588 -9.055 -23.330 1.00 69.50 299 ASP A C 1
ATOM 2361 O O . ASP A 1 299 ? -4.899 -8.031 -23.200 1.00 69.50 299 ASP A O 1
ATOM 2365 N N . LYS A 1 300 ? -6.557 -9.361 -22.463 1.00 67.88 300 LYS A N 1
ATOM 2366 C CA . LYS A 1 300 ? -6.880 -8.578 -21.271 1.00 67.88 300 LYS A CA 1
ATOM 2367 C C . LYS A 1 300 ? -6.710 -9.421 -20.010 1.00 67.88 300 LYS A C 1
ATOM 2369 O O . LYS A 1 300 ? -7.115 -10.586 -20.006 1.00 67.88 300 LYS A O 1
ATOM 2374 N N . PRO A 1 301 ? -6.183 -8.834 -18.922 1.00 70.25 301 PRO A N 1
ATOM 2375 C CA . PRO A 1 301 ? -6.239 -9.459 -17.612 1.00 70.25 301 PRO A CA 1
ATOM 2376 C C . PRO A 1 301 ? -7.694 -9.759 -17.255 1.00 70.25 301 PRO A C 1
ATOM 2378 O O . PRO A 1 301 ? -8.569 -8.897 -17.360 1.00 70.25 301 PRO A O 1
ATOM 2381 N N . THR A 1 302 ? -7.949 -10.990 -16.844 1.00 79.31 302 THR A N 1
ATOM 2382 C CA . THR A 1 302 ? -9.236 -11.414 -16.305 1.00 79.31 302 THR A CA 1
ATOM 2383 C C . THR A 1 302 ? -9.248 -11.215 -14.802 1.00 79.31 302 THR A C 1
ATOM 2385 O O . THR A 1 302 ? -8.235 -11.383 -14.125 1.00 79.31 302 THR A O 1
ATOM 2388 N N . GLY A 1 303 ? -10.413 -10.846 -14.284 1.00 82.81 303 GLY A N 1
ATOM 2389 C CA . GLY A 1 303 ? -10.681 -10.876 -12.859 1.00 82.81 303 GLY A CA 1
ATOM 2390 C C . GLY A 1 303 ? -11.731 -11.929 -12.531 1.00 82.81 303 GLY A C 1
ATOM 2391 O O . GLY A 1 303 ? -12.488 -12.372 -13.396 1.00 82.81 303 GLY A O 1
ATOM 2392 N N . THR A 1 304 ? -11.793 -12.297 -11.261 1.00 88.56 304 THR A N 1
ATOM 2393 C CA . THR A 1 304 ? -12.836 -13.157 -10.702 1.00 88.56 304 THR A CA 1
ATOM 2394 C C . THR A 1 304 ? -13.597 -12.418 -9.603 1.00 88.56 304 THR A C 1
ATOM 2396 O O . THR A 1 304 ? -13.199 -11.326 -9.183 1.00 88.56 304 THR A O 1
ATOM 2399 N N . TYR A 1 305 ? -14.702 -13.007 -9.160 1.00 91.50 305 TYR A N 1
ATOM 2400 C CA . TYR A 1 305 ? -15.492 -12.519 -8.036 1.00 91.50 305 TYR A CA 1
ATOM 2401 C C . TYR A 1 305 ? -15.016 -13.140 -6.722 1.00 91.50 305 TYR A C 1
ATOM 2403 O O . TYR A 1 305 ? -14.459 -14.242 -6.688 1.00 91.50 305 TYR A O 1
ATOM 2411 N N . TYR A 1 306 ? -15.255 -12.428 -5.624 1.00 93.00 306 TYR A N 1
ATOM 2412 C CA . TYR A 1 306 ? -15.026 -12.951 -4.286 1.00 93.00 306 TYR A CA 1
ATOM 2413 C C . TYR A 1 306 ? -16.024 -14.079 -3.988 1.00 93.00 306 TYR A C 1
ATOM 2415 O O . TYR A 1 306 ? -17.236 -13.891 -4.049 1.00 93.00 306 TYR A O 1
ATOM 2423 N N . LYS A 1 307 ? -15.507 -15.273 -3.680 1.00 95.25 307 LYS A N 1
ATOM 2424 C CA . LYS A 1 307 ? -16.297 -16.494 -3.455 1.00 95.25 307 LYS A CA 1
ATOM 2425 C C . LYS A 1 307 ? -17.156 -16.405 -2.193 1.00 95.25 307 LYS A C 1
ATOM 2427 O O . LYS A 1 307 ? -18.187 -17.064 -2.118 1.00 95.25 307 LYS A O 1
ATOM 2432 N N . TYR A 1 308 ? -16.721 -15.620 -1.210 1.00 96.00 308 TYR A N 1
ATOM 2433 C CA . TYR A 1 308 ? -17.391 -15.466 0.082 1.00 96.00 308 TYR A CA 1
ATOM 2434 C C . TYR A 1 308 ? -18.100 -14.113 0.189 1.00 96.00 308 TYR A C 1
ATOM 2436 O O . TYR A 1 308 ? -18.040 -13.478 1.244 1.00 96.00 308 TYR A O 1
ATOM 2444 N N . ALA A 1 309 ? -18.713 -13.665 -0.914 1.00 95.62 309 ALA A N 1
ATOM 2445 C CA . ALA A 1 309 ? -19.459 -12.414 -0.961 1.00 95.62 309 ALA A CA 1
ATOM 2446 C C . ALA A 1 309 ? -20.413 -12.285 0.238 1.00 95.62 309 ALA A C 1
ATOM 2448 O O . ALA A 1 309 ? -21.020 -13.266 0.672 1.00 95.62 309 ALA A O 1
ATOM 2449 N N . LYS A 1 310 ? -20.482 -11.077 0.792 1.00 96.50 310 LYS A N 1
ATOM 2450 C CA . LYS A 1 310 ? -21.180 -10.766 2.041 1.00 96.50 310 LYS A CA 1
ATOM 2451 C C . LYS A 1 310 ? -22.453 -9.984 1.766 1.00 96.50 310 LYS A C 1
ATOM 2453 O O . LYS A 1 310 ? -22.495 -9.183 0.835 1.00 96.50 310 LYS A O 1
ATOM 2458 N N . GLU A 1 311 ? -23.448 -10.139 2.626 1.00 96.00 311 GLU A N 1
ATOM 2459 C CA . GLU A 1 311 ? -24.528 -9.162 2.725 1.00 96.00 311 GLU A CA 1
ATOM 2460 C C . GLU A 1 311 ? -24.087 -7.990 3.620 1.00 96.00 311 GLU A C 1
ATOM 2462 O O . GLU A 1 311 ? -23.223 -8.168 4.484 1.00 96.00 311 GLU A O 1
ATOM 2467 N N . PRO A 1 312 ? -24.690 -6.791 3.499 1.00 93.69 312 PRO A N 1
ATOM 2468 C CA . PRO A 1 312 ? -24.347 -5.650 4.352 1.00 93.69 312 PRO A CA 1
ATOM 2469 C C . PRO A 1 312 ? -24.398 -5.952 5.856 1.00 93.69 312 PRO A C 1
ATOM 2471 O O . PRO A 1 312 ? -23.556 -5.474 6.606 1.00 93.69 312 PRO A O 1
ATOM 2474 N N . LYS A 1 313 ? -25.341 -6.797 6.291 1.00 94.25 313 LYS A N 1
ATOM 2475 C CA . LYS A 1 313 ? -25.485 -7.234 7.692 1.00 94.25 313 LYS A CA 1
ATOM 2476 C C . LYS A 1 313 ? -24.340 -8.124 8.198 1.00 94.25 313 LYS A C 1
ATOM 2478 O O . LYS A 1 313 ? -24.191 -8.269 9.405 1.00 94.25 313 LYS A O 1
ATOM 2483 N N . ASP A 1 314 ? -23.570 -8.733 7.295 1.00 95.44 314 ASP A N 1
ATOM 2484 C CA . ASP A 1 314 ? -22.466 -9.636 7.638 1.00 95.44 314 ASP A CA 1
ATOM 2485 C C . ASP A 1 314 ? -21.136 -8.880 7.803 1.00 95.44 314 ASP A C 1
ATOM 2487 O O . ASP A 1 314 ? -20.123 -9.484 8.160 1.00 95.44 314 ASP A O 1
ATOM 2491 N N . VAL A 1 315 ? -21.122 -7.570 7.520 1.00 95.88 315 VAL A N 1
ATOM 2492 C CA . VAL A 1 315 ? -19.951 -6.701 7.658 1.00 95.88 315 VAL A CA 1
ATOM 2493 C C . VAL A 1 315 ? -20.211 -5.695 8.768 1.00 95.88 315 VAL A C 1
ATOM 2495 O O . VAL A 1 315 ? -20.953 -4.731 8.5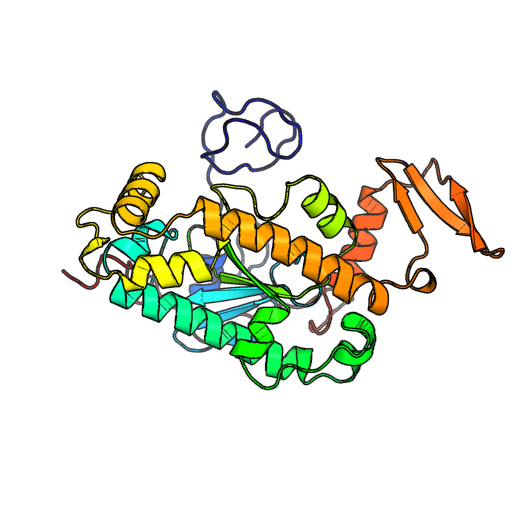98 1.00 95.88 315 VAL A O 1
ATOM 2498 N N . ILE A 1 316 ? -19.574 -5.913 9.912 1.00 95.12 316 ILE A N 1
ATOM 2499 C CA . ILE A 1 316 ? -19.732 -5.052 11.089 1.00 95.12 316 ILE A CA 1
ATOM 2500 C C . ILE A 1 316 ? -18.770 -3.865 11.019 1.00 95.12 316 ILE A C 1
ATOM 2502 O O . ILE A 1 316 ? -17.640 -4.008 10.546 1.00 95.12 316 ILE A O 1
ATOM 2506 N N . GLY A 1 317 ? -19.172 -2.690 11.502 1.00 95.44 317 GLY A N 1
ATOM 2507 C CA . GLY A 1 317 ? -18.240 -1.580 11.669 1.00 95.44 317 GLY A CA 1
ATOM 2508 C C . GLY A 1 317 ? -17.183 -1.916 12.719 1.00 95.44 317 GLY A C 1
ATOM 2509 O O . GLY A 1 317 ? -17.453 -2.605 13.706 1.00 95.44 317 GLY A O 1
ATOM 2510 N N . PHE A 1 318 ? -15.954 -1.434 12.528 1.00 95.00 318 PHE A N 1
ATOM 2511 C CA . PHE A 1 318 ? -14.874 -1.686 13.483 1.00 95.00 318 PHE A CA 1
ATOM 2512 C C . PHE A 1 318 ? -15.256 -1.267 14.910 1.00 95.00 318 PHE A C 1
ATOM 2514 O O . PHE A 1 318 ? -15.043 -2.031 15.845 1.00 95.00 318 PHE A O 1
ATOM 2521 N N . CYS A 1 319 ? -15.898 -0.111 15.076 1.00 92.19 319 CYS A N 1
ATOM 2522 C CA . CYS A 1 319 ? -16.307 0.402 16.385 1.00 92.19 319 CYS A CA 1
ATOM 2523 C C . CYS A 1 319 ? -17.628 -0.185 16.920 1.00 92.19 319 CYS A C 1
ATOM 2525 O O . CYS A 1 319 ? -18.021 0.155 18.032 1.00 92.19 319 CYS A O 1
ATOM 2527 N N . ASP A 1 320 ? -18.313 -1.049 16.165 1.00 86.88 320 ASP A N 1
ATOM 2528 C CA . ASP A 1 320 ? -19.650 -1.546 16.529 1.00 86.88 320 ASP A CA 1
ATOM 2529 C C . ASP A 1 320 ? -19.614 -2.849 17.347 1.00 86.88 320 ASP A C 1
ATOM 2531 O O . ASP A 1 320 ? -20.645 -3.316 17.815 1.00 86.88 320 ASP A O 1
ATOM 2535 N N . VAL A 1 321 ? -18.434 -3.446 17.542 1.00 67.38 321 VAL A N 1
ATOM 2536 C CA . VAL A 1 321 ? -18.271 -4.758 18.212 1.00 67.38 321 VAL A CA 1
ATOM 2537 C C . VAL A 1 321 ? -18.291 -4.651 19.741 1.00 67.38 321 VAL A C 1
ATOM 2539 O O . VAL A 1 321 ? -18.376 -5.656 20.440 1.00 67.38 321 VAL A O 1
ATOM 2542 N N . SER A 1 322 ? -18.218 -3.431 20.266 1.00 51.88 322 SER A N 1
ATOM 2543 C CA . SER A 1 322 ? -18.161 -3.116 21.695 1.00 51.88 322 SER A CA 1
ATOM 2544 C C . SER A 1 322 ? -19.463 -2.514 22.247 1.00 51.88 322 SER A C 1
ATOM 2546 O O . SER A 1 322 ? -19.444 -1.968 23.351 1.00 51.88 322 SER A O 1
ATOM 2548 N N . ARG A 1 323 ? -20.579 -2.603 21.507 1.00 41.72 323 ARG A N 1
ATOM 2549 C CA . ARG A 1 323 ? -21.913 -2.171 21.960 1.00 41.72 323 ARG A CA 1
ATOM 2550 C C . ARG A 1 323 ? -22.822 -3.341 22.305 1.00 41.72 323 ARG A C 1
ATOM 2552 O O . ARG A 1 323 ? -22.825 -4.327 21.539 1.00 41.72 323 ARG A O 1
#

Foldseek 3Di:
DPPPPPDDDPPPDQADLPPRHGCVPPDDDDDDQLVLCQQQQPQDDPHGSFFQFQDDDLFKTKGFDPQAQFLLKIKMFTNQAFAQFLLLCLQFLVVSLVRLVVSLVRSLVSCVVPQLVDPVNCCAAQLVPDRQPDSVSVVLFWFWWWFVRHPRRTTIITTHGDDTQPVSVVCLVVCNPCHPPTTQTSVLSNLQSVLGPQQHDNDDDPPPDSVNNQVSSVVVPRHRVVVSVVSSVSNVVSNVVRCVSNVDPVVDQWDDDPQWIWGQDPVRDTHTDPPDGPVVSVVVSCLVRSCVPFDDDPSDGGGHGRPSRDDPVSYYYSNRPVD

Organism: Polarella glacialis (NCBI:txid89957)

Sequence (323 aa):
VCGQCTKPCAYTLTSCNACGSSLETTEVSYNDNCFMGFIYGIAKGRFPYTISMRAQTPDFLCFDDPLACSACHLNSIPTSVYVPDCRFLFADPPRGLKLINDMFDTAAKVALEQFWGNEEYHRTVLGGAPKPKDTEELKEYVILGMNFPPSMFQIHLQFIHFPLLPFHDSQLQKGEHFTYRRFFPLGYLQKALALGDAVKMESVTMETDLETILEKVKAAGVDYDVFHAAQIKKAHGLQNRLAGTAWKEDCFAYRVHGDQVTEKGRDGNFEVKPDMCSKEVQKGDAKALQNYGRPYKDDKPTGTYYKYAKEPKDVIGFCDVSR

Radius of gyration: 20.49 Å; chains: 1; bounding box: 49×46×60 Å